Protein AF-A0A970UX79-F1 (afdb_monomer_lite)

Sequence (248 aa):
MTKQVLRETLSQLHEVLGESIKNYGKDLDMLIPMYSVIKVQGKLSEETERILPVLEIVAVIELSMIELNAYMRALILLDDDLLKQTYLVNINRVVAEAVKALFGYKKDENLSLWKSFYTFYILPDPSKHNLASQIEHDVKRMWGQHISWSDRNITTHFDRDVRKVADKYLKITDEYKEVKKVNAYLKIIGQLKQFVFPEYTLIKNFWYANPVDVIDIIKILDSYLGKDEKIRSCVNEIYFYNTKQLKQ

Structure (mmCIF, N/CA/C/O backbone):
data_AF-A0A970UX79-F1
#
_entry.id   AF-A0A970UX79-F1
#
loop_
_atom_site.group_PDB
_atom_site.id
_atom_site.type_symbol
_atom_site.label_atom_id
_atom_site.label_alt_id
_atom_site.label_comp_id
_atom_site.label_asym_id
_atom_site.label_entity_id
_atom_site.label_seq_id
_atom_site.pdbx_PDB_ins_code
_atom_site.Cartn_x
_atom_site.Cartn_y
_atom_site.Cartn_z
_atom_site.occupancy
_atom_site.B_iso_or_equiv
_atom_site.auth_seq_id
_atom_site.auth_comp_id
_atom_site.auth_asym_id
_atom_site.auth_atom_id
_atom_site.pdbx_PDB_model_num
ATOM 1 N N . MET A 1 1 ? 26.071 0.703 -9.831 1.00 54.00 1 MET A N 1
ATOM 2 C CA . MET A 1 1 ? 25.278 1.660 -9.028 1.00 54.00 1 MET A CA 1
ATOM 3 C C . MET A 1 1 ? 23.845 1.163 -8.790 1.00 54.00 1 MET A C 1
ATOM 5 O O . MET A 1 1 ? 23.432 1.110 -7.643 1.00 54.00 1 MET A O 1
ATOM 9 N N . THR A 1 2 ? 23.119 0.684 -9.809 1.00 67.19 2 THR A N 1
ATOM 10 C CA . THR A 1 2 ? 21.705 0.247 -9.697 1.00 67.19 2 THR A CA 1
ATOM 11 C C . THR A 1 2 ? 21.457 -0.923 -8.733 1.00 67.19 2 THR A C 1
ATOM 13 O O . THR A 1 2 ? 20.549 -0.853 -7.910 1.00 67.19 2 THR A O 1
ATOM 16 N N . LYS A 1 3 ? 22.315 -1.959 -8.735 1.00 72.56 3 LYS A N 1
ATOM 17 C CA . LYS A 1 3 ? 22.175 -3.117 -7.822 1.00 72.56 3 LYS A CA 1
ATOM 18 C C . LYS A 1 3 ? 22.292 -2.754 -6.333 1.00 72.56 3 LYS A C 1
ATOM 20 O O . LYS A 1 3 ? 21.688 -3.430 -5.508 1.00 72.56 3 LYS A O 1
ATOM 25 N N . GLN A 1 4 ? 23.043 -1.708 -5.979 1.00 80.00 4 GLN A N 1
ATOM 26 C CA . GLN A 1 4 ? 23.156 -1.256 -4.588 1.00 80.00 4 GLN A CA 1
ATOM 27 C C . GLN A 1 4 ? 21.863 -0.578 -4.124 1.00 80.00 4 GLN A C 1
ATOM 29 O O . GLN A 1 4 ? 21.312 -0.973 -3.104 1.00 80.00 4 GLN A O 1
ATOM 34 N N . VAL A 1 5 ? 21.329 0.349 -4.923 1.00 78.38 5 VAL A N 1
ATOM 35 C CA . VAL A 1 5 ? 20.060 1.033 -4.625 1.00 78.38 5 VAL A CA 1
ATOM 36 C C . VAL A 1 5 ? 18.908 0.028 -4.521 1.00 78.38 5 VAL A C 1
ATOM 38 O O . VAL A 1 5 ? 18.105 0.111 -3.602 1.00 78.38 5 VAL A O 1
ATOM 41 N N . LEU A 1 6 ? 18.862 -0.982 -5.399 1.00 78.44 6 LEU A N 1
ATOM 42 C CA . LEU A 1 6 ? 17.877 -2.068 -5.315 1.00 78.44 6 LEU A CA 1
ATOM 43 C C . LEU A 1 6 ? 17.961 -2.838 -3.987 1.00 78.44 6 LEU A C 1
ATOM 45 O O . LEU A 1 6 ? 16.932 -3.160 -3.396 1.00 78.44 6 LEU A O 1
ATOM 49 N N . ARG A 1 7 ? 19.177 -3.128 -3.506 1.00 81.25 7 ARG A N 1
ATOM 50 C CA . ARG A 1 7 ? 19.395 -3.806 -2.217 1.00 81.25 7 ARG A CA 1
ATOM 51 C C . ARG A 1 7 ? 19.002 -2.923 -1.036 1.00 81.25 7 ARG A C 1
ATOM 53 O O . ARG A 1 7 ? 18.389 -3.427 -0.102 1.00 81.25 7 ARG A O 1
ATOM 60 N N . GLU A 1 8 ? 19.315 -1.632 -1.089 1.00 84.00 8 GLU A N 1
ATOM 61 C CA . GLU A 1 8 ? 18.908 -0.655 -0.074 1.00 84.00 8 GLU A CA 1
ATOM 62 C C . GLU A 1 8 ? 17.380 -0.538 -0.011 1.00 84.00 8 GLU A C 1
ATOM 64 O O . GLU A 1 8 ? 16.806 -0.647 1.068 1.00 84.00 8 GLU A O 1
ATOM 69 N N . THR A 1 9 ? 16.700 -0.442 -1.157 1.00 80.94 9 THR A N 1
ATOM 70 C CA . THR A 1 9 ? 15.231 -0.451 -1.224 1.00 80.94 9 THR A CA 1
ATOM 71 C C . THR A 1 9 ? 14.641 -1.766 -0.717 1.00 80.94 9 THR A C 1
ATOM 73 O O . THR A 1 9 ? 13.643 -1.748 -0.003 1.00 80.94 9 THR A O 1
ATOM 76 N N . LEU A 1 10 ? 15.252 -2.916 -1.028 1.00 79.44 10 LEU A N 1
ATOM 77 C CA . LEU A 1 10 ? 14.824 -4.206 -0.476 1.00 79.44 10 LEU A CA 1
ATOM 78 C C . LEU A 1 10 ? 15.003 -4.265 1.050 1.00 79.44 10 LEU A C 1
ATOM 80 O O . LEU A 1 10 ? 14.176 -4.852 1.743 1.00 79.44 10 LEU A O 1
ATOM 84 N N . SER A 1 11 ? 16.060 -3.648 1.579 1.00 81.00 11 SER A N 1
ATOM 85 C CA . SER A 1 11 ? 16.262 -3.514 3.023 1.00 81.00 11 SER A CA 1
ATOM 86 C C . SER A 1 11 ? 15.187 -2.625 3.647 1.00 81.00 11 SER A C 1
ATOM 88 O O . SER A 1 11 ? 14.568 -3.033 4.623 1.00 81.00 11 SER A O 1
ATOM 90 N N . GLN A 1 12 ? 14.901 -1.467 3.044 1.00 80.94 12 GLN A N 1
ATOM 91 C CA . GLN A 1 12 ? 13.837 -0.563 3.490 1.00 80.94 12 GLN A CA 1
ATOM 92 C C . GLN A 1 12 ? 12.455 -1.225 3.430 1.00 80.94 12 GLN A C 1
ATOM 94 O O . GLN A 1 12 ? 11.654 -1.029 4.334 1.00 80.94 12 GLN A O 1
ATOM 99 N N . LEU A 1 13 ? 12.181 -2.054 2.415 1.00 78.19 13 LEU A N 1
ATOM 100 C CA . LEU A 1 13 ? 10.962 -2.871 2.326 1.00 78.19 13 LEU A CA 1
ATOM 101 C C . LEU A 1 13 ? 10.779 -3.766 3.559 1.00 78.19 13 LEU A C 1
ATOM 103 O O . LEU A 1 13 ? 9.664 -3.894 4.055 1.00 78.19 13 LEU A O 1
ATOM 107 N N . HIS A 1 14 ? 11.855 -4.387 4.052 1.00 74.25 14 HIS A N 1
ATOM 108 C CA . HIS A 1 14 ? 11.800 -5.192 5.275 1.00 74.25 14 HIS A CA 1
ATOM 109 C C . HIS A 1 14 ? 11.720 -4.316 6.536 1.00 74.25 14 HIS A C 1
ATOM 111 O O . HIS A 1 14 ? 10.931 -4.601 7.431 1.00 74.25 14 HIS A O 1
ATOM 117 N N . GLU A 1 15 ? 12.504 -3.237 6.608 1.00 76.00 15 GLU A N 1
ATOM 118 C CA . GLU A 1 15 ? 12.575 -2.345 7.774 1.00 76.00 15 GLU A CA 1
ATOM 119 C C . GLU A 1 15 ? 11.260 -1.609 8.029 1.00 76.00 15 GLU A C 1
ATOM 121 O O . GLU A 1 15 ? 10.788 -1.566 9.161 1.00 76.00 15 GLU A O 1
ATOM 126 N N . VAL A 1 16 ? 10.623 -1.087 6.978 1.00 69.81 16 VAL A N 1
ATOM 127 C CA . VAL A 1 16 ? 9.358 -0.347 7.074 1.00 69.81 16 VAL A CA 1
ATOM 128 C C . VAL A 1 16 ? 8.256 -1.206 7.697 1.00 69.81 16 VAL A C 1
ATOM 130 O O . VAL A 1 16 ? 7.307 -0.658 8.250 1.00 69.81 16 VAL A O 1
ATOM 133 N N . LEU A 1 17 ? 8.348 -2.535 7.629 1.00 59.53 17 LEU A N 1
ATOM 134 C CA . LEU A 1 17 ? 7.443 -3.475 8.299 1.00 59.53 17 LEU A CA 1
ATOM 135 C C . LEU A 1 17 ? 8.036 -4.122 9.558 1.00 59.53 17 LEU A C 1
ATOM 137 O O . LEU A 1 17 ? 7.302 -4.776 10.285 1.00 59.53 17 LEU A O 1
ATOM 141 N N . GLY A 1 18 ? 9.332 -3.959 9.825 1.00 55.97 18 GLY A N 1
ATOM 142 C CA . GLY A 1 18 ? 10.037 -4.640 10.913 1.00 55.97 18 GLY A CA 1
ATOM 143 C C . GLY A 1 18 ? 10.120 -6.166 10.761 1.00 55.97 18 GLY A C 1
ATOM 144 O O . GLY A 1 18 ? 10.400 -6.858 11.739 1.00 55.97 18 GLY A O 1
ATOM 145 N N . GLU A 1 19 ? 9.862 -6.719 9.572 1.00 56.22 19 GLU A N 1
ATOM 146 C CA . GLU A 1 19 ? 9.450 -8.119 9.435 1.00 56.22 19 GLU A CA 1
ATOM 147 C C . GLU A 1 19 ? 10.039 -8.868 8.226 1.00 56.22 19 GLU A C 1
ATOM 149 O O . GLU A 1 19 ? 10.537 -8.301 7.251 1.00 56.22 19 GLU A O 1
ATOM 154 N N . SER A 1 20 ? 9.989 -10.205 8.305 1.00 58.34 20 SER A N 1
ATOM 155 C CA . SER A 1 20 ? 10.290 -11.100 7.182 1.00 58.34 20 SER A CA 1
ATOM 156 C C . SER A 1 20 ? 9.011 -11.427 6.409 1.00 58.34 20 SER A C 1
ATOM 158 O O . SER A 1 20 ? 7.950 -11.485 7.015 1.00 58.34 20 SER A O 1
ATOM 160 N N . ILE A 1 21 ? 9.103 -11.768 5.115 1.00 59.78 21 ILE A N 1
ATOM 161 C CA . ILE A 1 21 ? 7.948 -12.179 4.276 1.00 59.78 21 ILE A CA 1
ATOM 162 C C . ILE A 1 21 ? 7.051 -13.232 4.955 1.00 59.78 21 ILE A C 1
ATOM 164 O O . ILE A 1 21 ? 5.840 -13.254 4.752 1.00 59.78 21 ILE A O 1
ATOM 168 N N . LYS A 1 22 ? 7.637 -14.107 5.785 1.00 61.12 22 LYS A N 1
ATOM 169 C CA . LYS A 1 22 ? 6.892 -15.129 6.533 1.00 61.12 22 LYS A CA 1
ATOM 170 C C . LYS A 1 22 ? 5.903 -14.541 7.542 1.00 61.12 22 LYS A C 1
ATOM 172 O O . LYS A 1 22 ? 4.945 -15.221 7.886 1.00 61.12 22 LYS A O 1
ATOM 177 N N . ASN A 1 23 ? 6.146 -13.335 8.039 1.00 67.75 23 ASN A N 1
ATOM 178 C CA . ASN A 1 23 ? 5.259 -12.664 8.978 1.00 67.75 23 ASN A CA 1
ATOM 179 C C . ASN A 1 23 ? 4.097 -11.976 8.238 1.00 67.75 23 ASN A C 1
ATOM 181 O O . ASN A 1 23 ? 2.964 -12.154 8.670 1.00 67.75 23 ASN A O 1
ATOM 185 N N . TYR A 1 24 ? 4.330 -11.402 7.046 1.00 68.12 24 TYR A N 1
ATOM 186 C CA . TYR A 1 24 ? 3.258 -10.879 6.173 1.00 68.12 24 TYR A CA 1
ATOM 187 C C . TYR A 1 24 ? 2.218 -11.949 5.837 1.00 68.12 24 TYR A C 1
ATOM 189 O O . TYR A 1 24 ? 1.014 -11.714 5.901 1.00 68.12 24 TYR A O 1
ATOM 197 N N . GLY A 1 25 ? 2.685 -13.164 5.523 1.00 67.12 25 GLY A N 1
ATOM 198 C CA . GLY A 1 25 ? 1.800 -14.305 5.276 1.00 67.12 25 GLY A CA 1
ATOM 199 C C . GLY A 1 25 ? 0.926 -14.646 6.486 1.00 67.12 25 GLY A C 1
ATOM 200 O O . GLY A 1 25 ? -0.275 -14.822 6.336 1.00 67.12 25 GLY A O 1
ATOM 201 N N . LYS A 1 26 ? 1.504 -14.656 7.695 1.00 71.62 26 LYS A N 1
ATOM 202 C CA . LYS A 1 26 ? 0.759 -14.938 8.935 1.00 71.62 26 LYS A CA 1
ATOM 203 C C . LYS A 1 26 ? -0.284 -13.876 9.252 1.00 71.62 26 LYS A C 1
ATOM 205 O O . LYS A 1 26 ? -1.351 -14.212 9.760 1.00 71.62 26 LYS A O 1
ATOM 210 N N . ASP A 1 27 ? 0.036 -12.611 9.002 1.00 70.50 27 ASP A N 1
ATOM 211 C CA . ASP A 1 27 ? -0.918 -11.533 9.220 1.00 70.50 27 ASP A CA 1
ATOM 212 C C . ASP A 1 27 ? -2.073 -11.632 8.226 1.00 70.50 27 ASP A C 1
ATOM 214 O O . ASP A 1 27 ? -3.221 -11.581 8.656 1.00 70.50 27 ASP A O 1
ATOM 218 N N . LEU A 1 28 ? -1.815 -11.903 6.944 1.00 73.38 28 LEU A N 1
ATOM 219 C CA . LEU A 1 28 ? -2.875 -12.122 5.951 1.00 73.38 28 LEU A CA 1
ATOM 220 C C . LEU A 1 28 ? -3.739 -13.358 6.233 1.00 73.38 28 LEU A C 1
ATOM 222 O O . LEU A 1 28 ? -4.961 -13.277 6.085 1.00 73.38 28 LEU A O 1
ATOM 226 N N . ASP A 1 29 ? -3.137 -14.462 6.685 1.00 73.25 29 ASP A N 1
ATOM 227 C CA . ASP A 1 29 ? -3.852 -15.687 7.080 1.00 73.25 29 ASP A CA 1
ATOM 228 C C . ASP A 1 29 ? -4.891 -15.424 8.182 1.00 73.25 29 ASP A C 1
ATOM 230 O O . ASP A 1 29 ? -5.860 -16.167 8.320 1.00 73.25 29 ASP A O 1
ATOM 234 N N . MET A 1 30 ? -4.710 -14.353 8.953 1.00 73.31 30 MET A N 1
ATOM 235 C CA . MET A 1 30 ? -5.624 -13.919 10.004 1.00 73.31 30 MET A CA 1
ATOM 236 C C . MET A 1 30 ? -6.578 -12.821 9.541 1.00 73.31 30 MET A C 1
ATOM 238 O O . MET A 1 30 ? -7.776 -12.872 9.824 1.00 73.31 30 MET A O 1
ATOM 242 N N . LEU A 1 31 ? -6.056 -11.852 8.795 1.00 76.31 31 LEU A N 1
ATOM 243 C CA . LEU A 1 31 ? -6.796 -10.695 8.314 1.00 76.31 31 LEU A CA 1
ATOM 244 C C . LEU A 1 31 ? -7.945 -11.103 7.388 1.00 76.31 31 LEU A C 1
ATOM 246 O O . LEU A 1 31 ? -9.048 -10.573 7.502 1.00 76.31 31 LEU A O 1
ATOM 250 N N . ILE A 1 32 ? -7.712 -12.077 6.501 1.00 72.75 32 ILE A N 1
ATOM 251 C CA . ILE A 1 32 ? -8.711 -12.542 5.531 1.00 72.75 32 ILE A CA 1
ATOM 252 C C . ILE A 1 32 ? -9.926 -13.177 6.238 1.00 72.75 32 ILE A C 1
ATOM 254 O O . ILE A 1 32 ? -11.051 -12.743 5.966 1.00 72.75 32 ILE A O 1
ATOM 258 N N . PRO A 1 33 ? -9.757 -14.140 7.171 1.00 69.00 33 PRO A N 1
ATOM 259 C CA . PRO A 1 33 ? -10.864 -14.637 7.983 1.00 69.00 33 PRO A CA 1
ATOM 260 C C . PRO A 1 33 ? -11.587 -13.537 8.761 1.00 69.00 33 PRO A C 1
ATOM 262 O O . PRO A 1 33 ? -12.811 -13.454 8.665 1.00 69.00 33 PRO A O 1
ATOM 265 N N . MET A 1 34 ? -10.860 -12.658 9.462 1.00 71.19 34 MET A N 1
ATOM 266 C CA . MET A 1 34 ? -11.455 -11.553 10.230 1.00 71.19 34 MET A CA 1
ATOM 267 C C . MET A 1 34 ? -12.336 -10.663 9.352 1.00 71.19 34 MET A C 1
ATOM 269 O O . MET A 1 34 ? -13.500 -10.419 9.670 1.00 71.19 34 MET A O 1
ATOM 273 N N . TYR A 1 35 ? -11.804 -10.244 8.203 1.00 71.31 35 TYR A N 1
ATOM 274 C CA . TYR A 1 35 ? -12.526 -9.443 7.224 1.00 71.31 35 TYR A CA 1
ATOM 275 C C . TYR A 1 35 ? -13.783 -10.160 6.719 1.00 71.31 35 TYR A C 1
ATOM 277 O O . TYR A 1 35 ? -14.853 -9.557 6.636 1.00 71.31 35 TYR A O 1
ATOM 285 N N . SER A 1 36 ? -13.678 -11.458 6.413 1.00 68.00 36 SER A N 1
ATOM 286 C CA . SER A 1 36 ? -14.810 -12.249 5.923 1.00 68.00 36 SER A CA 1
ATOM 287 C C . SER A 1 36 ? -15.947 -12.331 6.945 1.00 68.00 36 SER A C 1
ATOM 289 O O . SER A 1 36 ? -17.103 -12.130 6.580 1.00 68.00 36 SER A O 1
ATOM 291 N N . VAL A 1 37 ? -15.630 -12.540 8.226 1.00 66.69 37 VAL A N 1
ATOM 292 C CA . VAL A 1 37 ? -16.632 -12.634 9.294 1.00 66.69 37 VAL A CA 1
ATOM 293 C C . VAL A 1 37 ? -17.302 -11.281 9.514 1.00 66.69 37 VAL A C 1
ATOM 295 O O . VAL A 1 37 ? -18.529 -11.211 9.506 1.00 66.69 37 VAL A O 1
ATOM 298 N N . ILE A 1 38 ? -16.520 -10.203 9.628 1.00 66.94 38 ILE A N 1
ATOM 299 C CA . ILE A 1 38 ? -17.033 -8.841 9.844 1.00 66.94 38 ILE A CA 1
ATOM 300 C C . ILE A 1 38 ? -17.945 -8.407 8.687 1.00 66.94 38 ILE A C 1
ATOM 302 O O . ILE A 1 38 ? -19.000 -7.816 8.908 1.00 66.94 38 ILE A O 1
ATOM 306 N N . LYS A 1 39 ? -17.588 -8.754 7.446 1.00 65.12 39 LYS A N 1
ATOM 307 C CA . LYS A 1 39 ? -18.384 -8.423 6.258 1.00 65.12 39 LYS A CA 1
ATOM 308 C C . LYS A 1 39 ? -19.668 -9.251 6.138 1.00 65.12 39 LYS A C 1
ATOM 310 O O . LYS A 1 39 ? -20.675 -8.732 5.663 1.00 65.12 39 LYS A O 1
ATOM 315 N N . VAL A 1 40 ? -19.643 -10.525 6.540 1.00 59.84 40 VAL A N 1
ATOM 316 C CA . VAL A 1 40 ? -20.790 -11.451 6.439 1.00 59.84 40 VAL A CA 1
ATOM 317 C C . VAL A 1 40 ? -21.780 -11.280 7.595 1.00 59.84 40 VAL A C 1
ATOM 319 O O . VAL A 1 40 ? -22.984 -11.384 7.376 1.00 59.84 40 VAL A O 1
ATOM 322 N N . GLN A 1 41 ? -21.312 -10.976 8.808 1.00 55.59 41 GLN A N 1
ATOM 323 C CA . GLN A 1 41 ? -22.164 -10.776 9.992 1.00 55.59 41 GLN A CA 1
ATOM 324 C C . GLN A 1 41 ? -22.852 -9.399 10.037 1.00 55.59 41 GLN A C 1
ATOM 326 O O . GLN A 1 41 ? -23.509 -9.073 11.024 1.00 55.59 41 GLN A O 1
ATOM 331 N N . GLY A 1 42 ? -22.729 -8.604 8.967 1.00 50.38 42 GLY A N 1
ATOM 332 C CA . GLY A 1 42 ? -23.200 -7.228 8.856 1.00 50.38 42 GLY A CA 1
ATOM 333 C C . GLY A 1 42 ? -24.651 -6.999 9.288 1.00 50.38 42 GLY A C 1
ATOM 334 O O . GLY A 1 42 ? -25.576 -6.999 8.479 1.00 50.38 42 GLY A O 1
ATOM 335 N N . LYS A 1 43 ? -24.832 -6.637 10.557 1.00 45.97 43 LYS A N 1
ATOM 336 C CA . LYS A 1 43 ? -25.595 -5.433 10.870 1.00 45.97 43 LYS A CA 1
ATOM 337 C C . LYS A 1 43 ? -24.585 -4.295 10.822 1.00 45.97 43 LYS A C 1
ATOM 339 O O . LYS A 1 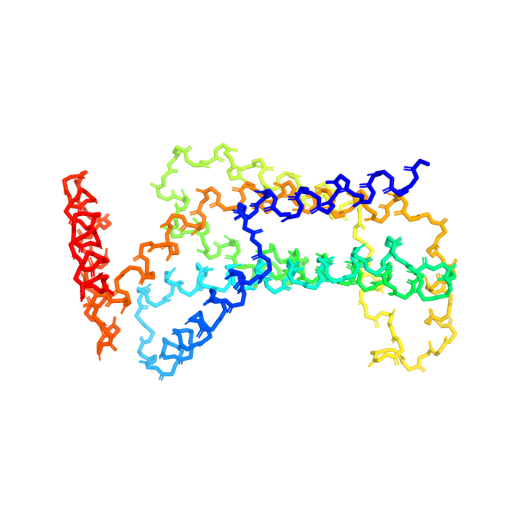43 ? -23.658 -4.296 11.619 1.00 45.97 43 LYS A O 1
ATOM 344 N N . LEU A 1 44 ? -24.741 -3.399 9.845 1.00 53.41 44 LEU A N 1
ATOM 345 C CA . LEU A 1 44 ? -23.991 -2.146 9.704 1.00 53.41 44 LEU A CA 1
ATOM 346 C C . LEU A 1 44 ? -24.168 -1.316 10.978 1.00 53.41 44 LEU A C 1
ATOM 348 O O . LEU A 1 44 ? -25.088 -0.510 11.096 1.00 53.41 44 LEU A O 1
ATOM 352 N N . SER A 1 45 ? -23.341 -1.613 11.965 1.00 63.16 45 SER A N 1
ATOM 353 C CA . SER A 1 45 ? -23.190 -0.845 13.177 1.00 63.16 45 SER A CA 1
ATOM 354 C C . SER A 1 45 ? -22.016 0.112 12.966 1.00 63.16 45 SER A C 1
ATOM 356 O O . SER A 1 45 ? -21.099 -0.186 12.191 1.00 63.16 45 SER A O 1
ATOM 358 N N . GLU A 1 46 ? -22.049 1.276 13.612 1.00 64.00 46 GLU A N 1
ATOM 359 C CA . GLU A 1 46 ? -21.013 2.311 13.475 1.00 64.00 46 GLU A CA 1
ATOM 360 C C . GLU A 1 46 ? -19.608 1.754 13.782 1.00 64.00 46 GLU A C 1
ATOM 362 O O . GLU A 1 46 ? -18.599 2.185 13.229 1.00 64.00 46 GLU A O 1
ATOM 367 N N . GLU A 1 47 ? -19.535 0.720 14.616 1.00 62.44 47 GLU A N 1
ATOM 368 C CA . GLU A 1 47 ? -18.299 0.061 15.022 1.00 62.44 47 GLU A CA 1
ATOM 369 C C . GLU A 1 47 ? -17.705 -0.822 13.916 1.00 62.44 47 GLU A C 1
ATOM 371 O O . GLU A 1 47 ? -16.483 -0.894 13.758 1.00 62.44 47 GLU A O 1
ATOM 376 N N . THR A 1 48 ? -18.551 -1.438 13.086 1.00 66.12 48 THR A N 1
ATOM 377 C CA . THR A 1 48 ? -18.091 -2.170 11.897 1.00 66.12 48 THR A CA 1
ATOM 378 C C . THR A 1 48 ? -17.476 -1.206 10.879 1.00 66.12 48 THR A C 1
ATOM 380 O O . THR A 1 48 ? -16.427 -1.497 10.302 1.00 66.12 48 THR A O 1
ATOM 383 N N . GLU A 1 49 ? -18.071 -0.021 10.710 1.00 73.31 49 GLU A N 1
ATOM 384 C CA . GLU A 1 49 ? -17.547 1.031 9.827 1.00 73.31 49 GLU A CA 1
ATOM 385 C C . GLU A 1 49 ? -16.215 1.619 10.320 1.00 73.31 49 GLU A C 1
ATOM 387 O O . GLU A 1 49 ? -15.411 2.076 9.506 1.00 73.31 49 GLU A O 1
ATOM 392 N N . ARG A 1 50 ? -15.939 1.547 11.629 1.00 76.56 50 ARG A N 1
ATOM 393 C CA . ARG A 1 50 ? -14.659 1.955 12.232 1.00 76.56 50 ARG A CA 1
ATOM 394 C C . ARG A 1 50 ? -13.546 0.930 12.015 1.00 76.56 50 ARG A C 1
ATOM 396 O O . ARG A 1 50 ? -12.433 1.305 11.661 1.00 76.56 50 ARG A O 1
ATOM 403 N N . ILE A 1 51 ? -13.829 -0.361 12.194 1.00 81.12 51 ILE A N 1
ATOM 404 C CA . ILE A 1 51 ? -12.809 -1.425 12.126 1.00 81.12 51 ILE A CA 1
ATOM 405 C C . ILE A 1 51 ? -12.381 -1.722 10.683 1.00 81.12 51 ILE A C 1
ATOM 407 O O . ILE A 1 51 ? -11.198 -1.964 10.424 1.00 81.12 51 ILE A O 1
ATOM 411 N N . LEU A 1 52 ? -13.325 -1.704 9.738 1.00 81.88 52 LEU A N 1
ATOM 412 C CA . LEU A 1 52 ? -13.072 -2.098 8.348 1.00 81.88 52 LEU A CA 1
ATOM 413 C C . LEU A 1 52 ? -11.922 -1.318 7.683 1.00 81.88 52 LEU A C 1
ATOM 415 O O . LEU A 1 52 ? -11.028 -1.977 7.152 1.00 81.88 52 LEU A O 1
ATOM 419 N N . PRO A 1 53 ? -11.845 0.027 7.769 1.00 87.25 53 PRO A N 1
ATOM 420 C CA . PRO A 1 53 ? -10.728 0.781 7.206 1.00 87.25 53 PRO A CA 1
ATOM 421 C C . PRO A 1 53 ? -9.363 0.350 7.749 1.00 87.25 53 PRO A C 1
ATOM 423 O O . PRO A 1 53 ? -8.396 0.318 6.993 1.00 87.25 53 PRO A O 1
ATOM 426 N N . VAL A 1 54 ? -9.263 -0.014 9.033 1.00 88.88 54 VAL A N 1
ATOM 427 C CA . VAL A 1 54 ? -8.001 -0.492 9.626 1.00 88.88 54 VAL A CA 1
ATOM 428 C C . VAL A 1 54 ? -7.571 -1.795 8.958 1.00 88.88 54 VAL A C 1
ATOM 430 O O . VAL A 1 54 ? -6.442 -1.905 8.481 1.00 88.88 54 VAL A O 1
ATOM 433 N N . LEU A 1 55 ? -8.487 -2.761 8.877 1.00 86.25 55 LEU A N 1
ATOM 434 C CA . LEU A 1 55 ? -8.229 -4.066 8.272 1.00 86.25 55 LEU A CA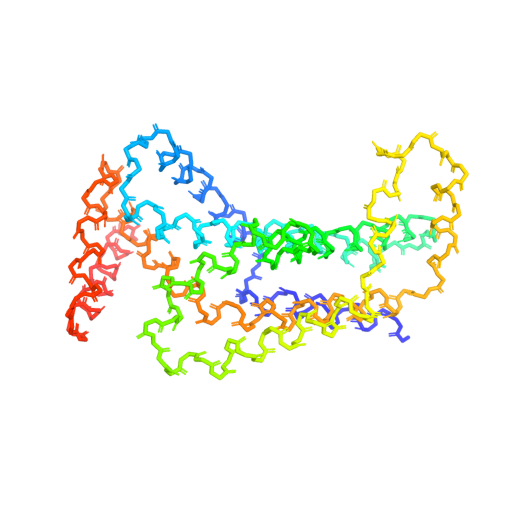 1
ATOM 435 C C . LEU A 1 55 ? -7.893 -3.940 6.781 1.00 86.25 55 LEU A C 1
ATOM 437 O O . LEU A 1 55 ? -6.909 -4.510 6.312 1.00 86.25 55 LEU A O 1
ATOM 441 N N . GLU A 1 56 ? -8.670 -3.158 6.037 1.00 88.00 56 GLU A N 1
ATOM 442 C CA . GLU A 1 56 ? -8.474 -2.968 4.600 1.00 88.00 56 GLU A CA 1
ATOM 443 C C . GLU A 1 56 ? -7.157 -2.246 4.293 1.00 88.00 56 GLU A C 1
ATOM 445 O O . GLU A 1 56 ? -6.442 -2.652 3.375 1.00 88.00 56 GLU A O 1
ATOM 450 N N . ILE A 1 57 ? -6.775 -1.234 5.084 1.00 91.44 57 ILE A N 1
ATOM 451 C CA . ILE A 1 57 ? -5.479 -0.560 4.919 1.00 91.44 57 ILE A CA 1
ATOM 452 C C . ILE A 1 57 ? -4.325 -1.529 5.181 1.00 91.44 57 ILE A C 1
ATOM 454 O O . ILE A 1 57 ? -3.393 -1.577 4.375 1.00 91.44 57 ILE A O 1
ATOM 458 N N . VAL A 1 58 ? -4.372 -2.310 6.266 1.00 89.12 58 VAL A N 1
ATOM 459 C CA . VAL A 1 58 ? -3.316 -3.296 6.552 1.00 89.12 58 VAL A CA 1
ATOM 460 C C . VAL A 1 58 ? -3.241 -4.332 5.434 1.00 89.12 58 VAL A C 1
ATOM 462 O O . VAL A 1 58 ? -2.151 -4.587 4.935 1.00 89.12 58 VAL A O 1
ATOM 465 N N . ALA A 1 59 ? -4.373 -4.848 4.947 1.00 86.81 59 ALA A N 1
ATOM 466 C CA . ALA A 1 59 ? -4.386 -5.792 3.832 1.00 86.81 59 ALA A CA 1
ATOM 467 C C . ALA A 1 59 ? -3.735 -5.215 2.562 1.00 86.81 59 ALA A C 1
ATOM 469 O O . ALA A 1 59 ? -2.923 -5.891 1.927 1.00 86.81 59 ALA A O 1
ATOM 470 N N . VAL A 1 60 ? -4.040 -3.961 2.203 1.00 89.88 60 VAL A N 1
ATOM 471 C CA . VAL A 1 60 ? -3.407 -3.281 1.058 1.00 89.88 60 VAL A CA 1
ATOM 472 C C . VAL A 1 60 ? -1.899 -3.134 1.268 1.00 89.88 60 VAL A C 1
ATOM 474 O O . VAL A 1 60 ? -1.125 -3.402 0.344 1.00 89.88 60 VAL A O 1
ATOM 477 N N . ILE A 1 61 ? -1.469 -2.740 2.472 1.00 89.94 61 ILE A N 1
ATOM 478 C CA . ILE A 1 61 ? -0.049 -2.637 2.823 1.00 89.94 61 ILE A CA 1
ATOM 479 C C . ILE A 1 61 ? 0.622 -4.000 2.645 1.00 89.94 61 ILE A C 1
ATOM 481 O O . ILE A 1 61 ? 1.526 -4.106 1.819 1.00 89.94 61 ILE A O 1
ATOM 485 N N . GLU A 1 62 ? 0.155 -5.039 3.333 1.00 86.38 62 GLU A N 1
ATOM 486 C CA . GLU A 1 62 ? 0.774 -6.369 3.330 1.00 86.38 62 GLU A CA 1
ATOM 487 C C . GLU A 1 62 ? 0.847 -6.982 1.925 1.00 86.38 62 GLU A C 1
ATOM 489 O O . GLU A 1 62 ? 1.920 -7.393 1.473 1.00 86.38 62 GLU A O 1
ATOM 494 N N . LEU A 1 63 ? -0.261 -6.968 1.173 1.00 87.75 63 LEU A N 1
ATOM 495 C CA . LEU A 1 63 ? -0.306 -7.516 -0.188 1.00 87.75 63 LEU A CA 1
ATOM 496 C C . LEU A 1 63 ? 0.658 -6.784 -1.126 1.00 87.75 63 LEU A C 1
ATOM 498 O O . LEU A 1 63 ? 1.440 -7.423 -1.837 1.00 87.75 63 LEU A O 1
ATOM 502 N N . SER A 1 64 ? 0.657 -5.446 -1.089 1.00 89.88 64 SER A N 1
ATOM 503 C CA . SER A 1 64 ? 1.563 -4.652 -1.924 1.00 89.88 64 SER A CA 1
ATOM 504 C C . SER A 1 64 ? 3.032 -4.920 -1.589 1.00 89.88 64 SER A C 1
ATOM 506 O O . SER A 1 64 ? 3.889 -4.917 -2.471 1.00 89.88 64 SER A O 1
ATOM 508 N N . MET A 1 65 ? 3.337 -5.189 -0.320 1.00 87.19 65 MET A N 1
ATOM 509 C CA . MET A 1 65 ? 4.696 -5.406 0.163 1.00 87.19 65 MET A CA 1
ATOM 510 C C . MET A 1 65 ? 5.208 -6.789 -0.225 1.00 87.19 65 MET A C 1
ATOM 512 O O . MET A 1 65 ? 6.358 -6.901 -0.650 1.00 87.19 65 MET A O 1
ATOM 516 N N . ILE A 1 66 ? 4.356 -7.818 -0.171 1.00 86.00 66 ILE A N 1
ATOM 517 C CA . ILE A 1 66 ? 4.673 -9.154 -0.692 1.00 86.00 66 ILE A CA 1
ATOM 518 C C . ILE A 1 66 ? 5.011 -9.072 -2.185 1.00 86.00 66 ILE A C 1
ATOM 520 O O . ILE A 1 66 ? 6.069 -9.556 -2.599 1.00 86.00 66 ILE A O 1
ATOM 524 N N . GLU A 1 67 ? 4.158 -8.421 -2.985 1.00 88.00 67 GLU A N 1
ATOM 525 C CA . GLU A 1 67 ? 4.390 -8.277 -4.426 1.00 88.00 67 GLU A CA 1
ATOM 526 C C . GLU A 1 67 ? 5.674 -7.483 -4.720 1.00 88.00 67 GLU A C 1
ATOM 528 O O . GLU A 1 67 ? 6.520 -7.935 -5.496 1.00 88.00 67 GLU A O 1
ATOM 533 N N . LEU A 1 68 ? 5.871 -6.329 -4.068 1.00 89.38 68 LEU A N 1
ATOM 534 C CA . LEU A 1 68 ? 7.072 -5.513 -4.261 1.00 89.38 68 LEU A CA 1
ATOM 535 C C . LEU A 1 68 ? 8.339 -6.255 -3.851 1.00 89.38 68 LEU A C 1
ATOM 537 O O . LEU A 1 68 ? 9.340 -6.177 -4.559 1.00 89.38 68 LEU A O 1
ATOM 541 N N . ASN A 1 69 ? 8.312 -7.008 -2.753 1.00 85.94 69 ASN A N 1
ATOM 542 C CA . ASN A 1 69 ? 9.463 -7.792 -2.326 1.00 85.94 69 ASN A CA 1
ATOM 543 C C . ASN A 1 69 ? 9.839 -8.853 -3.372 1.00 85.94 69 ASN A C 1
ATOM 545 O O . ASN A 1 69 ? 11.013 -8.975 -3.733 1.00 85.94 69 ASN A O 1
ATOM 549 N N . ALA A 1 70 ? 8.844 -9.568 -3.905 1.00 85.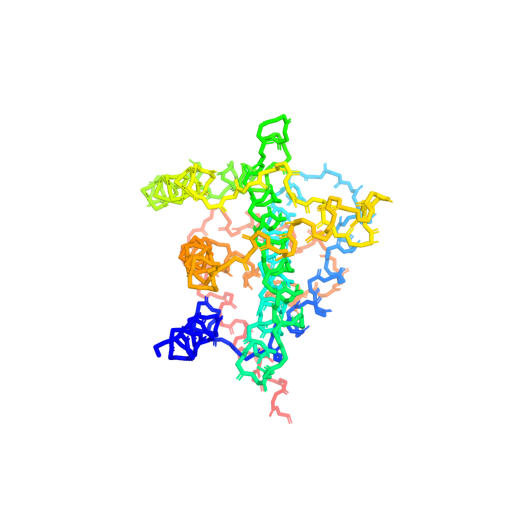44 70 ALA A N 1
ATOM 550 C CA . ALA A 1 70 ? 9.049 -10.572 -4.943 1.00 85.44 70 ALA A CA 1
ATOM 551 C C . ALA A 1 70 ? 9.653 -9.957 -6.217 1.00 85.44 70 ALA A C 1
ATOM 553 O O . ALA A 1 70 ? 10.678 -10.437 -6.710 1.00 85.44 70 ALA A O 1
ATOM 554 N N . TYR A 1 71 ? 9.077 -8.861 -6.716 1.00 88.00 71 TYR A N 1
ATOM 555 C CA . TYR A 1 71 ? 9.553 -8.210 -7.938 1.00 88.00 71 TYR A CA 1
ATOM 556 C C . TYR A 1 71 ? 10.931 -7.558 -7.759 1.00 88.00 71 TYR A C 1
ATOM 558 O O . TYR A 1 71 ? 11.790 -7.694 -8.628 1.00 88.00 71 TYR A O 1
ATOM 566 N N . MET A 1 72 ? 11.198 -6.922 -6.616 1.00 84.94 72 MET A N 1
ATOM 567 C CA . MET A 1 72 ? 12.503 -6.312 -6.330 1.00 84.94 72 MET A CA 1
ATOM 568 C C . MET A 1 72 ? 13.616 -7.358 -6.186 1.00 84.94 72 MET A C 1
ATOM 570 O O . MET A 1 72 ? 14.731 -7.134 -6.656 1.00 84.94 72 MET A O 1
ATOM 574 N N . ARG A 1 73 ? 13.330 -8.528 -5.592 1.00 82.81 73 ARG A N 1
ATOM 575 C CA . ARG A 1 73 ? 14.279 -9.656 -5.574 1.00 82.81 73 ARG A CA 1
ATOM 576 C C . ARG A 1 73 ? 14.562 -10.172 -6.981 1.00 82.81 73 ARG A C 1
ATOM 578 O O . ARG A 1 73 ? 15.725 -10.408 -7.303 1.00 82.81 73 ARG A O 1
ATOM 585 N N . ALA A 1 74 ? 13.530 -10.309 -7.814 1.00 84.25 74 ALA A N 1
ATOM 586 C CA . ALA A 1 74 ? 13.693 -10.735 -9.201 1.00 84.25 74 ALA A CA 1
ATOM 587 C C . ALA A 1 74 ? 14.600 -9.770 -9.985 1.00 84.25 74 ALA A C 1
ATOM 589 O O . ALA A 1 74 ? 15.529 -10.224 -10.648 1.00 84.25 74 ALA A O 1
ATOM 590 N N . LEU A 1 75 ? 14.432 -8.453 -9.819 1.00 83.81 75 LEU A N 1
ATOM 591 C CA . LEU A 1 75 ? 15.296 -7.445 -10.455 1.00 83.81 75 LEU A CA 1
ATOM 592 C C . LEU A 1 75 ? 16.776 -7.542 -10.060 1.00 83.81 75 LEU A C 1
ATOM 594 O O . LEU A 1 75 ? 17.649 -7.194 -10.850 1.00 83.81 75 LEU A O 1
ATOM 598 N N . ILE A 1 76 ? 17.081 -7.997 -8.844 1.00 80.81 76 ILE A N 1
ATOM 599 C CA . ILE A 1 76 ? 18.470 -8.164 -8.388 1.00 80.81 76 ILE A CA 1
ATOM 600 C C . ILE A 1 76 ? 19.114 -9.414 -9.003 1.00 80.81 76 ILE A C 1
ATOM 602 O O . ILE A 1 76 ? 20.323 -9.412 -9.261 1.00 80.81 76 ILE A O 1
ATOM 606 N N . LEU A 1 77 ? 18.323 -10.476 -9.170 1.00 80.94 77 LEU A N 1
ATOM 607 C CA . LEU A 1 77 ? 18.792 -11.814 -9.534 1.00 80.94 77 LEU A CA 1
ATOM 608 C C . LEU A 1 77 ? 18.815 -12.068 -11.041 1.00 80.94 77 LEU A C 1
ATOM 610 O O . LEU A 1 77 ? 19.599 -12.897 -11.491 1.00 80.94 77 LEU A O 1
ATOM 614 N N . LEU A 1 78 ? 17.953 -11.401 -11.805 1.00 81.31 78 LEU A N 1
ATOM 615 C CA . LEU A 1 78 ? 17.825 -11.633 -13.238 1.00 81.31 78 LEU A CA 1
ATOM 616 C C . LEU A 1 78 ? 18.824 -10.797 -14.028 1.00 81.31 78 LEU A C 1
ATOM 618 O O . LEU A 1 78 ? 19.012 -9.612 -13.756 1.00 81.31 78 LEU A O 1
ATOM 622 N N . ASP A 1 79 ? 19.393 -11.409 -15.063 1.00 77.88 79 ASP A N 1
ATOM 623 C CA . ASP A 1 79 ? 20.260 -10.726 -16.022 1.00 77.88 79 ASP A CA 1
ATOM 624 C C . ASP A 1 79 ? 19.553 -10.433 -17.361 1.00 77.88 79 ASP A C 1
ATOM 626 O O . ASP A 1 79 ? 20.056 -9.623 -18.131 1.00 77.88 79 ASP A O 1
ATOM 630 N N . ASP A 1 80 ? 18.357 -10.989 -17.599 1.00 84.94 80 ASP A N 1
ATOM 631 C CA . ASP A 1 80 ? 17.546 -10.752 -18.804 1.00 84.94 80 ASP A CA 1
ATOM 632 C C . ASP A 1 80 ? 16.797 -9.407 -18.753 1.00 84.94 80 ASP A C 1
ATOM 634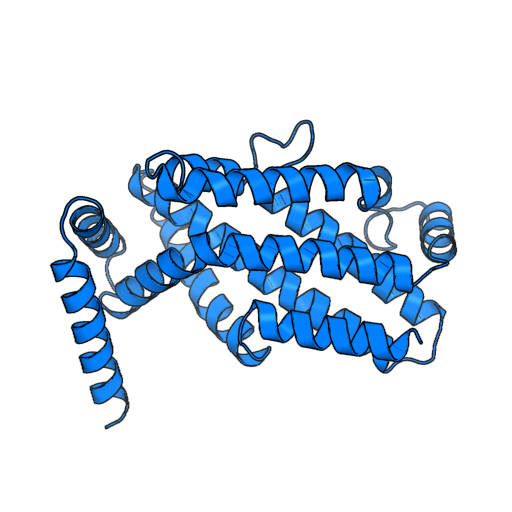 O O . ASP A 1 80 ? 16.019 -9.141 -17.832 1.00 84.94 80 ASP A O 1
ATOM 638 N N . ASP A 1 81 ? 17.014 -8.562 -19.760 1.00 80.44 81 ASP A N 1
ATOM 639 C CA . ASP A 1 81 ? 16.489 -7.193 -19.785 1.00 80.44 81 ASP A CA 1
ATOM 640 C C . ASP A 1 81 ? 14.979 -7.113 -20.055 1.00 80.44 81 ASP A C 1
ATOM 642 O O . ASP A 1 81 ? 14.301 -6.239 -19.508 1.00 80.44 81 ASP A O 1
ATOM 646 N N . LEU A 1 82 ? 14.413 -8.042 -20.831 1.00 78.81 82 LEU A N 1
ATOM 647 C CA . LEU A 1 82 ? 12.974 -8.073 -21.104 1.00 78.81 82 LEU A CA 1
ATOM 648 C C . LEU A 1 82 ? 12.191 -8.510 -19.857 1.00 78.81 82 LEU A C 1
ATOM 650 O O . LEU A 1 82 ? 11.142 -7.944 -19.519 1.00 78.81 82 LEU A O 1
ATOM 654 N N . LEU A 1 83 ? 12.720 -9.493 -19.127 1.00 80.06 83 LEU A N 1
ATOM 655 C CA . LEU A 1 83 ? 12.164 -9.904 -17.843 1.00 80.06 83 LEU A CA 1
ATOM 656 C C . LEU A 1 83 ? 12.267 -8.771 -16.820 1.00 80.06 83 LEU A C 1
ATOM 658 O O . LEU A 1 83 ? 11.270 -8.475 -16.159 1.00 80.06 83 LEU A O 1
ATOM 662 N N . LYS A 1 84 ? 13.401 -8.062 -16.732 1.00 82.19 84 LYS A N 1
ATOM 663 C CA . LYS A 1 84 ? 13.522 -6.877 -15.859 1.00 82.19 84 LYS A CA 1
ATOM 664 C C . LYS A 1 84 ? 12.475 -5.814 -16.181 1.00 82.19 84 LYS A C 1
ATOM 666 O O . LYS A 1 84 ? 11.796 -5.345 -15.268 1.00 82.19 84 LYS A O 1
ATOM 671 N N . GLN A 1 85 ? 12.273 -5.484 -17.458 1.00 80.81 85 GLN A N 1
ATOM 672 C CA . GLN A 1 85 ? 11.229 -4.539 -17.873 1.00 80.81 85 GLN A CA 1
ATOM 673 C C . GLN A 1 85 ? 9.839 -4.986 -17.405 1.00 80.81 85 GLN A C 1
ATOM 675 O O . GLN A 1 85 ? 9.078 -4.175 -16.876 1.00 80.81 85 GLN A O 1
ATOM 680 N N . THR A 1 86 ? 9.536 -6.282 -17.501 1.00 81.44 86 THR A N 1
ATOM 681 C CA . THR A 1 86 ? 8.276 -6.853 -16.999 1.00 81.44 86 THR A CA 1
ATOM 682 C C . THR A 1 86 ? 8.096 -6.618 -15.497 1.00 81.44 86 THR A C 1
ATOM 684 O O . THR A 1 86 ? 7.031 -6.180 -15.053 1.00 81.44 86 THR A O 1
ATOM 687 N N . TYR A 1 87 ? 9.138 -6.852 -14.698 1.00 85.25 87 TYR A N 1
ATOM 688 C CA . TYR A 1 87 ? 9.090 -6.610 -13.254 1.00 85.25 87 TYR A CA 1
ATOM 689 C C . TYR A 1 87 ? 8.956 -5.125 -12.909 1.00 85.25 87 TYR A C 1
ATOM 691 O O . TYR A 1 87 ? 8.207 -4.783 -11.996 1.00 85.25 87 TYR A O 1
ATOM 699 N N . LEU A 1 88 ? 9.594 -4.231 -13.666 1.00 84.00 88 LEU A N 1
ATOM 700 C CA . LEU A 1 88 ? 9.459 -2.782 -13.484 1.00 84.00 88 LEU A CA 1
ATOM 701 C C . LEU A 1 88 ? 8.045 -2.279 -13.824 1.00 84.00 88 LEU A C 1
ATOM 703 O O . LEU A 1 88 ? 7.506 -1.425 -13.113 1.00 84.00 88 LEU A O 1
ATOM 707 N N . VAL A 1 89 ? 7.402 -2.824 -14.865 1.00 81.75 89 VAL A N 1
ATOM 708 C CA . VAL A 1 89 ? 5.977 -2.560 -15.152 1.00 81.75 89 VAL A CA 1
ATOM 709 C C . VAL A 1 89 ? 5.110 -3.017 -13.976 1.00 81.75 89 VAL A C 1
ATOM 711 O O . VAL A 1 89 ? 4.238 -2.275 -13.522 1.00 81.75 89 VAL A O 1
ATOM 714 N N . ASN A 1 90 ? 5.368 -4.210 -13.438 1.00 83.06 90 ASN A N 1
ATOM 715 C CA . ASN A 1 90 ? 4.591 -4.741 -12.321 1.00 83.06 90 ASN A CA 1
ATOM 716 C C . ASN A 1 90 ? 4.790 -3.946 -11.026 1.00 83.06 90 ASN A C 1
ATOM 718 O O . ASN A 1 90 ? 3.809 -3.663 -10.348 1.00 83.06 90 ASN A O 1
ATOM 722 N N . ILE A 1 91 ? 6.007 -3.496 -10.718 1.00 86.31 91 ILE A N 1
ATOM 723 C CA . ILE A 1 91 ? 6.270 -2.596 -9.585 1.00 86.31 91 ILE A CA 1
ATOM 724 C C . ILE A 1 91 ? 5.439 -1.315 -9.701 1.00 86.31 91 ILE A C 1
ATOM 726 O O . ILE A 1 91 ? 4.785 -0.916 -8.738 1.00 86.31 91 ILE A O 1
ATOM 730 N N . ASN A 1 92 ? 5.403 -0.701 -10.888 1.00 82.38 92 ASN A N 1
ATOM 731 C CA . ASN A 1 92 ? 4.563 0.472 -11.130 1.00 82.38 92 ASN A CA 1
ATOM 732 C C . ASN A 1 92 ? 3.090 0.203 -10.863 1.00 82.38 92 ASN A C 1
ATOM 734 O O . ASN A 1 92 ? 2.426 1.019 -10.224 1.00 82.38 92 ASN A O 1
ATOM 738 N N . ARG A 1 93 ? 2.588 -0.928 -11.370 1.00 83.75 93 ARG A N 1
ATOM 739 C CA . ARG A 1 93 ? 1.203 -1.346 -11.167 1.00 83.75 93 ARG A CA 1
ATOM 740 C C . ARG A 1 93 ? 0.903 -1.454 -9.676 1.00 83.75 93 ARG A C 1
ATOM 742 O O . ARG A 1 93 ? -0.029 -0.806 -9.220 1.00 83.75 93 ARG A O 1
ATOM 749 N N . VAL A 1 94 ? 1.710 -2.201 -8.922 1.00 87.69 94 VAL A N 1
ATOM 750 C CA . VAL A 1 94 ? 1.500 -2.409 -7.479 1.00 87.69 94 VAL A CA 1
ATOM 751 C C . VAL A 1 94 ? 1.467 -1.085 -6.726 1.00 87.69 94 VAL A C 1
ATOM 753 O O . VAL A 1 94 ? 0.524 -0.822 -5.985 1.00 87.69 94 VAL A O 1
ATOM 756 N N . VAL A 1 95 ? 2.456 -0.219 -6.960 1.00 88.44 95 VAL A N 1
ATOM 757 C CA . VAL A 1 95 ? 2.532 1.090 -6.303 1.00 88.44 95 VAL A CA 1
ATOM 758 C C . VAL A 1 95 ? 1.313 1.956 -6.640 1.00 88.44 95 VAL A C 1
ATOM 760 O O . VAL A 1 95 ? 0.721 2.562 -5.749 1.00 88.44 95 VAL A O 1
ATOM 763 N N . ALA A 1 96 ? 0.913 2.014 -7.913 1.00 84.06 96 ALA A N 1
ATOM 764 C CA . ALA A 1 96 ? -0.227 2.820 -8.341 1.00 84.06 96 ALA A CA 1
ATOM 765 C C . ALA A 1 96 ? -1.561 2.297 -7.783 1.00 84.06 96 ALA A C 1
ATOM 767 O O . ALA A 1 96 ? -2.394 3.092 -7.350 1.00 84.06 96 ALA A O 1
ATOM 768 N N . GLU A 1 97 ? -1.761 0.977 -7.780 1.00 84.62 97 GLU A N 1
ATOM 769 C CA . GLU A 1 97 ? -2.950 0.331 -7.216 1.00 84.62 97 GLU A CA 1
ATOM 770 C C . GLU A 1 97 ? -3.059 0.559 -5.711 1.00 84.62 97 GLU A C 1
ATOM 772 O O . GLU A 1 97 ? -4.108 0.989 -5.232 1.00 84.62 97 GLU A O 1
ATOM 777 N N . ALA A 1 98 ? -1.967 0.343 -4.977 1.00 89.56 98 ALA A N 1
ATOM 778 C CA . ALA A 1 98 ? -1.963 0.505 -3.532 1.00 89.56 98 ALA A CA 1
ATOM 779 C C . ALA A 1 98 ? -2.222 1.962 -3.132 1.00 89.56 98 ALA A C 1
ATOM 781 O O . ALA A 1 98 ? -3.097 2.233 -2.316 1.00 89.56 98 ALA A O 1
ATOM 782 N N . VAL A 1 99 ? -1.542 2.925 -3.766 1.00 88.62 99 VAL A N 1
ATOM 783 C CA . VAL A 1 99 ? -1.776 4.354 -3.502 1.00 88.62 99 VAL A CA 1
ATOM 784 C C . VAL A 1 99 ? -3.212 4.757 -3.836 1.00 88.62 99 VAL A C 1
ATOM 786 O O . VAL A 1 99 ? -3.812 5.524 -3.085 1.00 88.62 99 VAL A O 1
ATOM 789 N N . LYS A 1 100 ? -3.782 4.237 -4.929 1.00 85.44 100 LYS A N 1
ATOM 790 C CA . LYS A 1 100 ? -5.181 4.497 -5.279 1.00 85.44 100 LYS A CA 1
ATOM 791 C C . LYS A 1 100 ? -6.139 3.936 -4.228 1.00 85.44 100 LYS A C 1
ATOM 793 O O . LYS A 1 100 ? -7.066 4.638 -3.846 1.00 85.44 100 LYS A O 1
ATOM 798 N N . ALA A 1 101 ? -5.951 2.692 -3.798 1.00 87.94 101 ALA A N 1
ATOM 799 C CA . ALA A 1 101 ? -6.815 2.079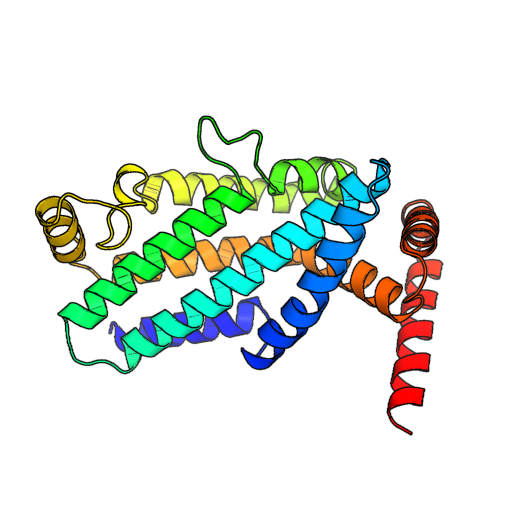 -2.792 1.00 87.94 101 ALA A CA 1
ATOM 800 C C . ALA A 1 101 ? -6.747 2.853 -1.467 1.00 87.94 101 ALA A C 1
ATOM 802 O O . ALA A 1 101 ? -7.773 3.172 -0.872 1.00 87.94 101 ALA A O 1
ATOM 803 N N . LEU A 1 102 ? -5.536 3.228 -1.048 1.00 91.25 102 LEU A N 1
ATOM 804 C CA . LEU A 1 102 ? -5.321 3.948 0.200 1.00 91.25 102 LEU A CA 1
ATOM 805 C C . LEU A 1 102 ? -5.880 5.371 0.161 1.00 91.25 102 LEU A C 1
ATOM 807 O O . LEU A 1 102 ? -6.561 5.761 1.096 1.00 91.25 102 LEU A O 1
ATOM 811 N N . PHE A 1 103 ? -5.619 6.147 -0.893 1.00 89.38 103 PHE A N 1
ATOM 812 C CA . PHE A 1 103 ? -5.870 7.596 -0.886 1.00 89.38 103 PHE A CA 1
ATOM 813 C C . PHE A 1 103 ? -6.916 8.070 -1.903 1.00 89.38 103 PHE A C 1
ATOM 815 O O . PHE A 1 103 ? -7.242 9.256 -1.943 1.00 89.38 103 PHE A O 1
ATOM 822 N N . GLY A 1 104 ? -7.471 7.163 -2.706 1.00 81.56 104 GLY A N 1
ATOM 823 C CA . GLY A 1 104 ? -8.341 7.497 -3.831 1.00 81.56 104 GLY A CA 1
ATOM 824 C C . GLY A 1 104 ? -7.580 8.149 -4.992 1.00 81.56 104 GLY A C 1
ATOM 825 O O . GLY A 1 104 ? -6.370 8.359 -4.942 1.00 81.56 104 GLY A O 1
ATOM 826 N N . TYR A 1 105 ? -8.286 8.449 -6.084 1.00 72.31 105 TYR A N 1
ATOM 827 C CA . TYR A 1 105 ? -7.748 9.260 -7.183 1.00 72.31 105 TYR A CA 1
ATOM 828 C C . TYR A 1 105 ? -8.869 9.876 -8.027 1.00 72.31 105 TYR A C 1
ATOM 830 O O . TYR A 1 105 ? -9.723 9.154 -8.550 1.00 72.31 105 TYR A O 1
ATOM 838 N N . LYS A 1 106 ? -8.834 11.199 -8.245 1.00 70.12 106 LYS A N 1
ATOM 839 C CA . LYS A 1 106 ? -9.832 11.941 -9.040 1.00 70.12 106 LYS A CA 1
ATOM 840 C C . LYS A 1 106 ? -11.269 11.588 -8.618 1.00 70.12 106 LYS A C 1
ATOM 842 O O . LYS A 1 106 ? -11.684 11.870 -7.504 1.00 70.12 106 LYS A O 1
ATOM 847 N N . LYS A 1 107 ? -12.034 10.951 -9.512 1.00 56.38 107 LYS A N 1
ATOM 848 C CA . LYS A 1 107 ? -13.442 10.588 -9.300 1.00 56.38 107 LYS A CA 1
ATOM 849 C C . LYS A 1 107 ? -13.627 9.528 -8.205 1.00 56.38 107 LYS A C 1
ATOM 851 O O . LYS A 1 107 ? -14.728 9.407 -7.683 1.00 56.38 107 LYS A O 1
ATOM 856 N N . ASP A 1 108 ? -12.555 8.824 -7.836 1.00 64.31 108 ASP A N 1
ATOM 857 C CA . ASP A 1 108 ? -12.557 7.758 -6.832 1.00 64.31 108 ASP A CA 1
ATOM 858 C C . ASP A 1 108 ? -12.100 8.248 -5.442 1.00 64.31 108 ASP A C 1
ATOM 860 O O . ASP A 1 108 ? -11.869 7.434 -4.556 1.00 64.31 108 ASP A O 1
ATOM 864 N N . GLU A 1 109 ? -11.951 9.560 -5.207 1.00 65.88 109 GLU A N 1
ATOM 865 C CA . GLU A 1 109 ? -11.578 10.103 -3.881 1.00 65.88 109 GLU A CA 1
ATOM 866 C C . GLU A 1 109 ? -12.548 9.690 -2.761 1.00 65.88 109 GLU A C 1
ATOM 868 O O . GLU A 1 109 ? -12.155 9.560 -1.604 1.00 65.88 109 GLU A O 1
ATOM 873 N N . ASN A 1 110 ? -13.810 9.420 -3.104 1.00 66.44 110 ASN A N 1
ATOM 874 C CA . ASN A 1 110 ? -14.811 8.935 -2.154 1.00 66.44 110 ASN A CA 1
ATOM 875 C C . ASN A 1 110 ? -14.637 7.460 -1.762 1.00 66.44 110 ASN A C 1
ATOM 877 O O . ASN A 1 110 ? -15.258 7.032 -0.798 1.00 66.44 110 ASN A O 1
ATOM 881 N N . LEU A 1 111 ? -13.799 6.703 -2.475 1.00 70.94 111 LEU A N 1
ATOM 882 C CA . LEU A 1 111 ? -13.458 5.309 -2.164 1.00 70.94 111 LEU A CA 1
ATOM 883 C C . LEU A 1 111 ? -12.120 5.190 -1.411 1.00 70.94 111 LEU A C 1
ATOM 885 O O . LEU A 1 111 ? -11.580 4.098 -1.275 1.00 70.94 111 LEU A O 1
ATOM 889 N N . SER A 1 112 ? -11.562 6.317 -0.963 1.00 85.94 112 SER A N 1
ATOM 890 C CA . SER A 1 112 ? -10.307 6.377 -0.217 1.00 85.94 112 SER A CA 1
ATOM 891 C C . SER A 1 112 ? -10.444 5.722 1.158 1.00 85.94 112 SER A C 1
ATOM 893 O O . SER A 1 112 ? -11.188 6.216 2.008 1.00 85.94 112 SER A O 1
ATOM 895 N N . LEU A 1 113 ? -9.673 4.658 1.406 1.00 90.56 113 LEU A N 1
ATOM 896 C CA . LEU A 1 113 ? -9.598 4.029 2.729 1.00 90.56 113 LEU A CA 1
ATOM 897 C C . LEU A 1 113 ? -9.054 4.998 3.790 1.00 90.56 113 LEU A C 1
ATOM 899 O O . LEU A 1 113 ? -9.523 5.014 4.928 1.00 90.56 113 LEU A O 1
ATOM 903 N N . TRP A 1 114 ? -8.102 5.853 3.402 1.00 91.75 114 TRP A N 1
ATOM 904 C CA . TRP A 1 114 ? -7.530 6.895 4.251 1.00 91.75 114 TRP A CA 1
ATOM 905 C C . TRP A 1 114 ? -8.593 7.870 4.734 1.00 91.75 114 TRP A C 1
ATOM 907 O O . TRP A 1 114 ? -8.561 8.254 5.893 1.00 91.75 114 TRP A O 1
ATOM 917 N N . LYS A 1 115 ? -9.555 8.245 3.886 1.00 89.19 115 LYS A N 1
ATOM 918 C CA . LYS A 1 115 ? -10.626 9.170 4.275 1.00 89.19 115 LYS A CA 1
ATOM 919 C C . LYS A 1 115 ? -11.476 8.587 5.407 1.00 89.19 115 LYS A C 1
ATOM 921 O O . LYS A 1 115 ? -11.690 9.267 6.406 1.00 89.19 115 LYS A O 1
ATOM 926 N N . SER A 1 116 ? -11.891 7.327 5.278 1.00 87.44 116 SER A N 1
ATOM 927 C CA . SER A 1 116 ? -12.651 6.625 6.320 1.00 87.44 116 SER A CA 1
ATOM 928 C C . SER A 1 116 ? -11.839 6.485 7.609 1.00 87.44 116 SER A C 1
ATOM 930 O O . SER A 1 116 ? -12.319 6.825 8.688 1.00 87.44 116 SER A O 1
ATOM 932 N N . PHE A 1 117 ? -10.574 6.067 7.505 1.00 90.62 117 PHE A N 1
ATOM 933 C CA . PHE A 1 117 ? -9.679 5.965 8.657 1.00 90.62 117 PHE A CA 1
ATOM 934 C C . PHE A 1 117 ? -9.448 7.324 9.338 1.00 90.62 117 PHE A C 1
ATOM 936 O O . PHE A 1 117 ? -9.503 7.429 10.562 1.00 90.62 117 PHE A O 1
ATOM 943 N N . TYR A 1 118 ? -9.239 8.384 8.555 1.00 90.31 118 TYR A N 1
ATOM 944 C CA . TYR A 1 118 ? -9.022 9.736 9.055 1.00 90.31 118 TYR A CA 1
ATOM 945 C C . TYR A 1 118 ? -10.205 10.201 9.903 1.00 90.31 118 TYR A C 1
ATOM 947 O O . TYR A 1 118 ? -10.005 10.694 11.012 1.00 90.31 118 TYR A O 1
ATOM 955 N N . THR A 1 119 ? -11.432 10.009 9.413 1.00 88.56 119 THR A N 1
ATOM 956 C CA . THR A 1 119 ? -12.656 10.402 10.123 1.00 88.56 119 THR A CA 1
ATOM 957 C C . THR A 1 119 ? -12.753 9.770 11.509 1.00 88.56 119 THR A C 1
ATOM 959 O O . THR A 1 119 ? -13.100 10.468 12.459 1.00 88.56 119 THR A O 1
ATOM 962 N N . PHE A 1 120 ? -12.419 8.486 11.645 1.00 85.12 120 PHE A N 1
ATOM 963 C CA . PHE A 1 120 ? -12.600 7.767 12.907 1.00 85.12 120 PHE A CA 1
ATOM 964 C C . PHE A 1 120 ? -11.400 7.842 13.860 1.00 85.12 120 PHE A C 1
ATOM 966 O O . PHE A 1 120 ? -11.599 7.840 15.071 1.00 85.12 120 PHE A O 1
ATOM 973 N N . TYR A 1 121 ? -10.169 7.930 13.346 1.00 85.62 121 TYR A N 1
ATOM 974 C CA . TYR A 1 121 ? -8.955 7.757 14.162 1.00 85.62 121 TYR A CA 1
ATOM 975 C C . TYR A 1 121 ? -8.042 8.981 14.232 1.00 85.62 121 TYR A C 1
ATOM 977 O O . TYR A 1 121 ? -7.189 9.047 15.125 1.00 85.62 121 TYR A O 1
ATOM 985 N N . ILE A 1 122 ? -8.178 9.918 13.289 1.00 87.38 122 ILE A N 1
ATOM 986 C CA . ILE A 1 122 ? -7.313 11.100 13.187 1.00 87.38 122 ILE A CA 1
ATOM 987 C C . ILE A 1 122 ? -8.071 12.363 13.574 1.00 87.38 122 ILE A C 1
ATOM 989 O O . ILE A 1 122 ? -7.609 13.087 14.445 1.00 87.38 122 ILE A O 1
ATOM 993 N N . LEU A 1 123 ? -9.241 12.604 12.977 1.00 86.44 123 LEU A N 1
ATOM 994 C CA . LEU A 1 123 ? -10.060 13.791 13.233 1.00 86.44 123 LEU A CA 1
ATOM 995 C C . LEU A 1 123 ? -10.373 14.015 14.730 1.00 86.44 123 LEU A C 1
ATOM 997 O O . LEU A 1 123 ? -10.362 15.173 15.152 1.00 86.44 123 LEU A O 1
ATOM 1001 N N . PRO A 1 124 ? -10.619 12.971 15.550 1.00 87.25 124 PRO A N 1
ATOM 1002 C CA . PRO A 1 124 ? -10.851 13.151 16.984 1.00 87.25 124 PRO A CA 1
ATOM 1003 C C . PRO A 1 124 ? -9.583 13.449 17.803 1.00 87.25 124 PRO A C 1
ATOM 1005 O O . PRO A 1 124 ? -9.702 13.829 18.966 1.00 87.25 124 PRO A O 1
ATOM 1008 N N 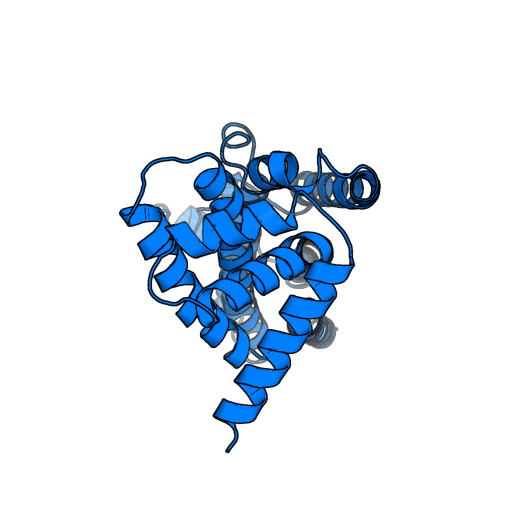. ASP A 1 125 ? -8.382 13.271 17.239 1.00 83.69 125 ASP A N 1
ATOM 1009 C CA . ASP A 1 125 ? -7.102 13.397 17.946 1.00 83.69 125 ASP A CA 1
ATOM 1010 C C . ASP A 1 125 ? -6.174 14.427 17.268 1.00 83.69 125 ASP A C 1
ATOM 1012 O O . ASP A 1 125 ? -5.374 14.089 16.382 1.00 83.69 125 ASP A O 1
ATOM 1016 N N . PRO A 1 126 ? -6.202 15.693 17.732 1.00 87.19 126 PRO A N 1
ATOM 1017 C CA . PRO A 1 126 ? -5.385 16.767 17.178 1.00 87.19 126 PRO A CA 1
ATOM 1018 C C . PRO A 1 126 ? -3.878 16.500 17.192 1.00 87.19 126 PRO A C 1
ATOM 1020 O O . PRO A 1 126 ? -3.152 17.072 16.375 1.00 87.19 126 PRO A O 1
ATOM 1023 N N . SER A 1 127 ? -3.385 15.630 18.083 1.00 86.81 127 SER A N 1
ATOM 1024 C CA . SER A 1 127 ? -1.958 15.296 18.149 1.00 86.81 127 SER A CA 1
ATOM 1025 C C . SER A 1 127 ? -1.463 14.579 16.885 1.00 86.81 127 SER A C 1
ATOM 1027 O O . SER A 1 127 ? -0.290 14.685 16.522 1.00 86.81 127 SER A O 1
ATOM 1029 N N . LYS A 1 128 ? -2.372 13.920 16.155 1.00 86.31 128 LYS A N 1
ATOM 1030 C CA . LYS A 1 128 ? -2.081 13.165 14.930 1.00 86.31 128 LYS A CA 1
ATOM 1031 C C . LYS A 1 128 ? -2.120 14.022 13.657 1.00 86.31 128 LYS A C 1
ATOM 1033 O O . LYS A 1 128 ? -1.595 13.602 12.622 1.00 86.31 128 LYS A O 1
ATOM 1038 N N . HIS A 1 129 ? -2.680 15.234 13.713 1.00 90.56 129 HIS A N 1
ATOM 1039 C CA . HIS A 1 129 ? -2.949 16.070 12.532 1.00 90.56 129 HIS A CA 1
ATOM 1040 C C . HIS A 1 129 ? -1.693 16.482 11.750 1.00 90.56 129 HIS A C 1
ATOM 1042 O O . HIS A 1 129 ? -1.721 16.538 10.518 1.00 90.56 129 HIS A O 1
ATOM 1048 N N . ASN A 1 130 ? -0.577 16.745 12.438 1.00 90.12 130 ASN A N 1
ATOM 1049 C CA . ASN A 1 130 ? 0.668 17.157 11.779 1.00 90.12 130 ASN A CA 1
ATOM 1050 C C . ASN A 1 130 ? 1.226 16.044 10.882 1.00 90.12 130 ASN A C 1
ATOM 1052 O O . ASN A 1 130 ? 1.535 16.274 9.712 1.00 90.12 130 ASN A O 1
ATOM 1056 N N . LEU A 1 131 ? 1.318 14.822 11.412 1.00 87.31 131 LEU A N 1
ATOM 1057 C CA . LEU A 1 131 ? 1.814 13.676 10.653 1.00 87.31 131 LEU A CA 1
ATOM 1058 C C . LEU A 1 131 ? 0.820 13.265 9.551 1.00 87.31 131 LEU A C 1
ATOM 1060 O O . LEU A 1 131 ? 1.247 12.935 8.447 1.00 87.31 131 LEU A O 1
ATOM 1064 N N . ALA A 1 132 ? -0.489 13.378 9.795 1.00 90.75 132 ALA A N 1
ATOM 1065 C CA . ALA A 1 132 ? -1.511 13.155 8.772 1.00 90.75 132 ALA A CA 1
ATOM 1066 C C . ALA A 1 132 ? -1.388 14.142 7.593 1.00 90.75 132 ALA A C 1
ATOM 1068 O O . ALA A 1 132 ? -1.382 13.728 6.434 1.00 90.75 132 ALA A O 1
ATOM 1069 N N . SER A 1 133 ? -1.177 15.431 7.877 1.00 91.25 133 SER A N 1
ATOM 1070 C CA . SER A 1 133 ? -0.948 16.455 6.846 1.00 91.25 133 SER A CA 1
ATOM 1071 C C . SER A 1 133 ? 0.312 16.171 6.020 1.00 91.25 133 SER A C 1
ATOM 1073 O O . SER A 1 133 ? 0.339 16.389 4.806 1.00 91.25 133 SER A O 1
ATOM 1075 N N . GLN A 1 134 ? 1.360 15.646 6.663 1.00 91.81 134 GLN A N 1
ATOM 1076 C CA . GLN A 1 134 ? 2.592 15.254 5.982 1.00 91.81 134 GLN A CA 1
ATOM 1077 C C . GLN A 1 134 ? 2.364 14.086 5.009 1.00 91.81 134 GLN A C 1
ATOM 1079 O O . GLN A 1 134 ? 2.892 14.129 3.894 1.00 91.81 134 GLN A O 1
ATOM 1084 N N . ILE A 1 135 ? 1.563 13.086 5.398 1.00 91.69 135 ILE A N 1
ATOM 1085 C CA . ILE A 1 135 ? 1.172 11.970 4.520 1.00 91.69 135 ILE A CA 1
ATOM 1086 C C . ILE A 1 135 ? 0.445 12.506 3.285 1.00 91.69 135 ILE A C 1
ATOM 1088 O O . ILE A 1 135 ? 0.840 12.200 2.161 1.00 91.69 135 ILE A O 1
ATOM 1092 N N . GLU A 1 136 ? -0.570 13.353 3.465 1.00 90.50 136 GLU A N 1
ATOM 1093 C CA . GLU A 1 136 ? -1.339 13.907 2.343 1.00 90.50 136 GLU A CA 1
ATOM 1094 C C . GLU A 1 136 ? -0.467 14.712 1.375 1.00 90.50 136 GLU A C 1
ATOM 1096 O O . GLU A 1 136 ? -0.619 14.627 0.152 1.00 90.50 136 GLU A O 1
ATOM 1101 N N . HIS A 1 137 ? 0.476 15.483 1.911 1.00 90.94 137 HIS A N 1
ATOM 1102 C CA . HIS A 1 137 ? 1.432 16.224 1.104 1.00 90.94 137 HIS A CA 1
ATOM 1103 C C . HIS A 1 137 ? 2.383 15.294 0.322 1.00 90.94 137 HIS A C 1
ATOM 1105 O O . HIS A 1 137 ? 2.610 15.514 -0.874 1.00 90.94 137 HIS A O 1
ATOM 1111 N N . ASP A 1 138 ? 2.911 14.242 0.953 1.00 90.56 138 ASP A N 1
ATOM 1112 C CA . ASP A 1 138 ? 3.795 13.271 0.295 1.00 90.56 138 ASP A CA 1
ATOM 1113 C C . ASP A 1 138 ? 3.047 12.464 -0.791 1.00 90.56 138 ASP A C 1
ATOM 1115 O O . ASP A 1 138 ? 3.587 12.252 -1.883 1.00 90.56 138 ASP A O 1
ATOM 1119 N N . VAL A 1 139 ? 1.772 12.124 -0.567 1.00 89.06 139 VAL A N 1
ATOM 1120 C CA . VAL A 1 139 ? 0.890 11.485 -1.564 1.00 89.06 139 VAL A CA 1
ATOM 1121 C C . VAL A 1 139 ? 0.646 12.400 -2.767 1.00 89.06 139 VAL A C 1
ATOM 1123 O O . VAL A 1 139 ? 0.824 11.973 -3.911 1.00 89.06 139 VAL A O 1
ATOM 1126 N N . LYS A 1 140 ? 0.311 13.680 -2.545 1.00 85.94 140 LYS A N 1
ATOM 1127 C CA . LYS A 1 140 ? 0.117 14.658 -3.636 1.00 85.94 140 LYS A CA 1
ATOM 1128 C C . LYS A 1 140 ? 1.367 14.794 -4.503 1.00 85.94 140 LYS A C 1
ATOM 1130 O O . LYS A 1 140 ? 1.275 14.827 -5.733 1.00 85.94 140 LYS A O 1
ATOM 1135 N N . ARG A 1 141 ? 2.547 14.823 -3.879 1.00 86.12 141 ARG A N 1
ATOM 1136 C CA . ARG A 1 141 ? 3.830 14.841 -4.595 1.00 86.12 141 ARG A CA 1
ATOM 1137 C C . ARG A 1 141 ? 4.010 13.583 -5.443 1.00 86.12 141 ARG A C 1
ATOM 1139 O O . ARG A 1 141 ? 4.388 13.679 -6.610 1.00 86.12 141 ARG A O 1
ATOM 1146 N N . MET A 1 142 ? 3.696 12.419 -4.883 1.00 84.31 142 MET A N 1
ATOM 1147 C CA . MET A 1 142 ? 3.792 11.142 -5.582 1.00 84.31 142 MET A CA 1
ATOM 1148 C C . MET A 1 142 ? 2.862 11.065 -6.801 1.00 84.31 142 MET A C 1
ATOM 1150 O O . MET A 1 142 ? 3.281 10.606 -7.866 1.00 84.31 142 MET A O 1
ATOM 1154 N N . TRP A 1 143 ? 1.635 11.581 -6.693 1.00 80.31 143 TRP A N 1
ATOM 1155 C CA . TRP A 1 143 ? 0.712 11.675 -7.828 1.00 80.31 143 TRP A CA 1
ATOM 1156 C C . TRP A 1 143 ? 1.244 12.561 -8.951 1.00 80.31 143 TRP A C 1
ATOM 1158 O O . TRP A 1 143 ? 1.127 12.189 -10.116 1.00 80.31 143 TRP A O 1
ATOM 1168 N N . GLY A 1 144 ? 1.829 13.712 -8.614 1.00 72.50 144 GLY A N 1
ATOM 1169 C CA . GLY A 1 144 ? 2.338 14.661 -9.606 1.00 72.50 144 GLY A CA 1
ATOM 1170 C C . GLY A 1 144 ? 3.640 14.223 -10.283 1.00 72.50 144 GLY A C 1
ATOM 1171 O O . GLY A 1 144 ? 3.890 14.609 -11.421 1.00 72.50 144 GLY A O 1
ATOM 1172 N N . GLN A 1 145 ? 4.475 13.433 -9.600 1.00 72.50 145 GLN A N 1
ATOM 1173 C CA . GLN A 1 145 ? 5.850 13.159 -10.043 1.00 72.50 145 GLN A CA 1
ATOM 1174 C C . GLN A 1 145 ? 6.096 11.713 -10.488 1.00 72.50 145 GLN A C 1
ATOM 1176 O O . GLN A 1 145 ? 7.033 11.456 -11.249 1.00 72.50 145 GLN A O 1
ATOM 1181 N N . HIS A 1 146 ? 5.303 10.754 -10.005 1.00 67.12 146 HIS A N 1
ATOM 1182 C CA . HIS A 1 146 ? 5.683 9.340 -10.064 1.00 67.12 146 HIS A CA 1
ATOM 1183 C C . HIS A 1 146 ? 4.636 8.428 -10.709 1.00 67.12 146 HIS A C 1
ATOM 1185 O O . HIS A 1 146 ? 5.026 7.451 -11.351 1.00 67.12 146 HIS A O 1
ATOM 1191 N N . ILE A 1 147 ? 3.341 8.741 -10.613 1.00 67.19 147 ILE A N 1
ATOM 1192 C CA . ILE A 1 147 ? 2.277 7.864 -11.123 1.00 67.19 147 ILE A CA 1
ATOM 1193 C C . ILE A 1 147 ? 1.716 8.391 -12.451 1.00 67.19 147 ILE A C 1
ATOM 1195 O O . ILE A 1 147 ? 1.058 9.428 -12.505 1.00 67.19 147 ILE A O 1
ATOM 1199 N N . SER A 1 148 ? 1.941 7.632 -13.530 1.00 67.19 148 SER A N 1
ATOM 1200 C CA . SER A 1 148 ? 1.296 7.856 -14.830 1.00 67.19 148 SER A CA 1
ATOM 1201 C C . SER A 1 148 ? -0.011 7.067 -14.901 1.00 67.19 148 SER A C 1
ATOM 1203 O O . SER A 1 148 ? -0.022 5.863 -15.156 1.00 67.19 148 SER A O 1
ATOM 1205 N N . TRP A 1 149 ? -1.128 7.744 -14.641 1.00 65.06 149 TRP A N 1
ATOM 1206 C CA . TRP A 1 149 ? -2.445 7.112 -14.508 1.00 65.06 149 TRP A CA 1
ATOM 1207 C C . TRP A 1 149 ? -3.012 6.535 -15.807 1.00 65.06 149 TRP A C 1
ATOM 1209 O O . TRP A 1 149 ? -3.794 5.589 -15.752 1.00 65.06 149 TRP A O 1
ATOM 1219 N N . SER A 1 150 ? -2.606 7.068 -16.962 1.00 64.56 150 SER A N 1
ATOM 1220 C CA . SER A 1 150 ? -2.960 6.513 -18.276 1.00 64.56 150 SER A CA 1
ATOM 1221 C C . SER A 1 150 ? -2.368 5.126 -18.506 1.00 64.56 150 SER A C 1
ATOM 1223 O O . SER A 1 150 ? -2.880 4.376 -19.328 1.00 64.56 150 SER A O 1
ATOM 1225 N N . ASP A 1 151 ? -1.315 4.775 -17.766 1.00 60.56 151 ASP A N 1
ATOM 1226 C CA . ASP A 1 151 ? -0.509 3.592 -18.051 1.00 60.56 151 ASP A CA 1
ATOM 1227 C C . ASP A 1 151 ? -0.755 2.435 -17.074 1.00 60.56 151 ASP A C 1
ATOM 1229 O O . ASP A 1 151 ? -0.112 1.392 -17.172 1.00 60.56 151 ASP A O 1
ATOM 1233 N N . ARG A 1 152 ? -1.678 2.618 -16.124 1.00 57.94 152 ARG A N 1
ATOM 1234 C CA . ARG A 1 152 ? -1.959 1.696 -15.010 1.00 57.94 152 ARG A CA 1
ATOM 1235 C C . ARG A 1 152 ? -2.452 0.316 -15.460 1.00 57.94 152 ARG A C 1
ATOM 1237 O O . ARG A 1 152 ? -2.133 -0.677 -14.818 1.00 57.94 152 ARG A O 1
ATOM 1244 N N . ASN A 1 153 ? -3.186 0.264 -16.572 1.00 59.22 153 ASN A N 1
ATOM 1245 C CA . ASN A 1 153 ? -3.781 -0.966 -17.108 1.00 59.22 153 ASN A CA 1
ATOM 1246 C C . ASN A 1 153 ? -3.029 -1.515 -18.329 1.00 59.22 153 ASN A C 1
ATOM 1248 O O . ASN A 1 153 ? -3.496 -2.462 -18.955 1.00 59.22 153 ASN A O 1
ATOM 1252 N N . ILE A 1 154 ? -1.889 -0.922 -18.697 1.00 59.03 154 ILE A N 1
ATOM 1253 C CA . ILE A 1 154 ? -1.166 -1.313 -19.908 1.00 59.03 154 ILE A CA 1
ATOM 1254 C C . ILE A 1 154 ? -0.225 -2.473 -19.572 1.00 59.03 154 ILE A C 1
ATOM 1256 O O . ILE A 1 154 ? 0.972 -2.296 -19.348 1.00 59.03 154 ILE A O 1
ATOM 1260 N N . THR A 1 155 ? -0.793 -3.675 -19.518 1.00 60.69 155 THR A N 1
ATOM 1261 C CA . THR A 1 155 ? -0.064 -4.950 -19.480 1.00 60.69 155 THR A CA 1
ATOM 1262 C C . THR A 1 155 ? -0.720 -5.934 -20.446 1.00 60.69 155 THR A C 1
ATOM 1264 O O . THR A 1 155 ? -1.888 -5.768 -20.808 1.00 60.69 155 THR A O 1
ATOM 1267 N N . THR A 1 156 ? 0.003 -6.985 -20.842 1.00 52.09 156 THR A N 1
ATOM 1268 C CA . THR A 1 156 ? -0.499 -8.031 -21.759 1.00 52.09 156 THR A CA 1
ATOM 1269 C C . THR A 1 156 ? -1.780 -8.715 -21.268 1.00 52.09 156 THR A C 1
ATOM 1271 O O . THR A 1 156 ? -2.494 -9.317 -22.064 1.00 52.09 156 THR A O 1
ATOM 1274 N N . HIS A 1 157 ? -2.082 -8.631 -19.969 1.00 58.25 157 HIS A N 1
ATOM 1275 C CA . HIS A 1 157 ? -3.239 -9.271 -19.345 1.00 58.25 157 HIS A CA 1
ATOM 1276 C C . HIS A 1 157 ? -4.484 -8.375 -19.260 1.00 58.25 157 HIS A C 1
ATOM 1278 O O . HIS A 1 157 ? -5.571 -8.888 -19.001 1.00 58.25 157 HIS A O 1
ATOM 1284 N N . PHE A 1 158 ? -4.351 -7.062 -19.482 1.00 58.75 158 PHE A N 1
ATOM 1285 C CA . PHE A 1 158 ? -5.452 -6.100 -19.327 1.00 58.75 158 PHE A CA 1
ATOM 1286 C C . PHE A 1 158 ? -5.705 -5.238 -20.570 1.00 58.75 158 PHE A C 1
ATOM 1288 O O . PHE A 1 158 ? -6.836 -4.786 -20.756 1.00 58.75 158 PHE A O 1
ATOM 1295 N N . ASP A 1 159 ? -4.712 -5.051 -21.444 1.00 66.19 159 ASP A N 1
ATOM 1296 C CA . ASP A 1 159 ? -4.867 -4.307 -22.696 1.00 66.19 159 ASP A CA 1
ATOM 1297 C C . ASP A 1 159 ? -4.780 -5.250 -23.907 1.00 66.19 159 ASP A C 1
ATOM 1299 O O . ASP A 1 159 ? -3.865 -6.067 -24.025 1.00 66.19 159 ASP A O 1
ATOM 1303 N N . ARG A 1 160 ? -5.760 -5.150 -24.813 1.00 68.62 160 ARG A N 1
ATOM 1304 C CA . ARG A 1 160 ? -5.828 -5.969 -26.037 1.00 68.62 160 ARG A CA 1
ATOM 1305 C C . ARG A 1 160 ? -4.898 -5.447 -27.137 1.00 68.62 160 ARG A C 1
ATOM 1307 O O . ARG A 1 160 ? -4.648 -6.157 -28.109 1.00 68.62 160 ARG A O 1
ATOM 1314 N N . ASP A 1 161 ? -4.405 -4.217 -27.011 1.00 79.62 161 ASP A N 1
ATOM 1315 C CA . ASP A 1 161 ? -3.496 -3.597 -27.968 1.00 79.62 161 ASP A CA 1
ATOM 1316 C C . ASP A 1 161 ? -2.035 -3.929 -27.625 1.00 79.62 161 ASP A C 1
ATOM 1318 O O . ASP A 1 161 ? -1.353 -3.228 -26.874 1.00 79.62 161 ASP A O 1
ATOM 1322 N N . VAL A 1 162 ? -1.536 -5.017 -28.218 1.00 75.25 162 VAL A N 1
ATOM 1323 C CA . VAL A 1 162 ? -0.168 -5.521 -28.003 1.00 75.25 162 VAL A CA 1
ATOM 1324 C C . VAL A 1 162 ? 0.900 -4.471 -28.327 1.00 75.25 162 VAL A C 1
ATOM 1326 O O . VAL A 1 162 ? 1.957 -4.472 -27.698 1.00 75.25 162 VAL A O 1
ATOM 1329 N N . ARG A 1 163 ? 0.641 -3.543 -29.262 1.00 77.00 163 ARG A N 1
ATOM 1330 C CA . ARG A 1 163 ? 1.605 -2.483 -29.603 1.00 77.00 163 ARG A CA 1
ATOM 1331 C C . ARG A 1 163 ? 1.722 -1.469 -28.475 1.00 77.00 163 ARG A C 1
ATOM 1333 O O . ARG A 1 163 ? 2.836 -1.141 -28.087 1.00 77.00 163 ARG A O 1
ATOM 1340 N N . LYS A 1 164 ? 0.602 -1.047 -27.881 1.00 74.62 164 LYS A N 1
ATOM 1341 C CA . LYS A 1 164 ? 0.625 -0.175 -26.693 1.00 74.62 164 LYS A CA 1
ATOM 1342 C C . LYS A 1 164 ? 1.329 -0.829 -25.514 1.00 74.62 164 LYS A C 1
ATOM 1344 O O . LYS A 1 164 ? 2.063 -0.153 -24.795 1.00 74.62 164 LYS A O 1
ATOM 1349 N N . VAL A 1 165 ? 1.125 -2.134 -25.332 1.00 72.50 165 VAL A N 1
ATOM 1350 C CA . VAL A 1 165 ? 1.826 -2.902 -24.301 1.00 72.50 165 VAL A CA 1
ATOM 1351 C C . VAL A 1 165 ? 3.327 -2.931 -24.582 1.00 72.50 165 VAL A C 1
ATOM 1353 O O . VAL A 1 165 ? 4.100 -2.528 -23.722 1.00 72.50 165 VAL A O 1
ATOM 1356 N N . ALA A 1 166 ? 3.755 -3.301 -25.789 1.00 72.62 166 ALA A N 1
ATOM 1357 C CA . ALA A 1 166 ? 5.170 -3.297 -26.160 1.00 72.62 166 ALA A CA 1
ATOM 1358 C C . ALA A 1 166 ? 5.811 -1.906 -25.991 1.00 72.62 166 ALA A C 1
ATOM 1360 O O . ALA A 1 166 ? 6.848 -1.780 -25.341 1.00 72.62 166 ALA A O 1
ATOM 1361 N N . ASP A 1 167 ? 5.150 -0.847 -26.468 1.00 76.06 167 ASP A N 1
ATOM 1362 C CA . ASP A 1 167 ? 5.606 0.538 -26.309 1.00 76.06 167 ASP A CA 1
ATOM 1363 C C . ASP A 1 167 ? 5.772 0.921 -24.837 1.00 76.06 167 ASP A C 1
ATOM 1365 O O . ASP A 1 167 ? 6.681 1.671 -24.483 1.00 76.06 167 ASP A O 1
ATOM 1369 N N . LYS A 1 168 ? 4.900 0.425 -23.953 1.00 74.88 168 LYS A N 1
ATOM 1370 C CA . LYS A 1 168 ? 5.000 0.694 -22.518 1.00 74.88 168 LYS A CA 1
ATOM 1371 C C . LYS A 1 168 ? 6.230 0.037 -21.900 1.00 74.88 168 LYS A C 1
ATOM 1373 O O . LYS A 1 168 ? 6.906 0.695 -21.112 1.00 74.88 168 LYS A O 1
ATOM 1378 N N . TYR A 1 169 ? 6.522 -1.209 -22.263 1.00 73.69 169 TYR A N 1
ATOM 1379 C CA . TYR A 1 169 ? 7.695 -1.933 -21.767 1.00 73.69 169 TYR A CA 1
ATOM 1380 C C . TYR A 1 169 ? 8.981 -1.257 -22.260 1.00 73.69 169 TYR A C 1
ATOM 1382 O O . TYR A 1 169 ? 9.871 -0.975 -21.461 1.00 73.69 169 TYR A O 1
ATOM 1390 N N . LEU A 1 170 ? 9.014 -0.861 -23.536 1.00 73.00 170 LEU A N 1
ATOM 1391 C CA . LEU A 1 170 ? 10.142 -0.148 -24.145 1.00 73.00 170 LEU A CA 1
ATOM 1392 C C . LEU A 1 170 ? 10.352 1.268 -23.579 1.00 73.00 170 LEU A C 1
ATOM 1394 O O . LEU A 1 170 ? 11.474 1.768 -23.571 1.00 73.00 170 LEU A O 1
ATOM 1398 N N . LYS A 1 171 ? 9.295 1.925 -23.081 1.00 73.81 171 LYS A N 1
ATOM 1399 C CA . LYS A 1 171 ? 9.381 3.244 -22.422 1.00 73.81 171 LYS A CA 1
ATOM 1400 C C . LYS A 1 171 ? 9.991 3.190 -21.021 1.00 73.81 171 LYS A C 1
ATOM 1402 O O . LYS A 1 171 ? 10.339 4.246 -20.488 1.00 73.81 171 LYS A O 1
ATOM 1407 N N . ILE A 1 172 ? 10.111 2.013 -20.402 1.00 71.25 172 ILE A N 1
ATOM 1408 C CA . ILE A 1 172 ? 10.830 1.873 -19.132 1.00 71.25 172 ILE A CA 1
ATOM 1409 C C . ILE A 1 172 ? 12.323 1.798 -19.437 1.00 71.25 172 ILE A C 1
ATOM 1411 O O . ILE A 1 172 ? 12.908 0.730 -19.579 1.00 71.25 172 ILE A O 1
ATOM 1415 N N . THR A 1 173 ? 12.934 2.972 -19.550 1.00 64.19 173 THR A N 1
ATOM 1416 C CA . THR A 1 173 ? 14.357 3.117 -19.880 1.00 64.19 173 THR A CA 1
ATOM 1417 C C . THR A 1 173 ? 15.237 3.346 -18.653 1.00 64.19 173 THR A C 1
ATOM 1419 O O . THR A 1 173 ? 16.457 3.355 -18.776 1.00 64.19 173 THR A O 1
ATOM 1422 N N . ASP A 1 174 ? 14.640 3.577 -17.479 1.00 73.19 174 ASP A N 1
ATOM 1423 C CA . ASP A 1 174 ? 15.359 3.965 -16.263 1.00 73.19 174 ASP A CA 1
ATOM 1424 C C . ASP A 1 174 ? 14.836 3.207 -15.033 1.00 73.19 174 ASP A C 1
ATOM 1426 O O . ASP A 1 174 ? 13.866 3.614 -14.389 1.00 73.19 174 ASP A O 1
ATOM 1430 N N . GLU A 1 175 ? 15.514 2.110 -14.686 1.00 75.00 175 GLU A N 1
ATOM 1431 C CA . GLU A 1 175 ? 15.230 1.319 -13.481 1.00 75.00 175 GLU A CA 1
ATOM 1432 C C . GLU A 1 175 ? 15.301 2.175 -12.208 1.00 75.00 175 GLU A C 1
ATOM 1434 O O . GLU A 1 175 ? 14.513 2.002 -11.280 1.00 75.00 175 GLU A O 1
ATOM 1439 N N . TYR A 1 176 ? 16.221 3.141 -12.159 1.00 76.62 176 TYR A N 1
ATOM 1440 C CA . TYR A 1 176 ? 16.432 3.982 -10.987 1.00 76.62 176 TYR A CA 1
ATOM 1441 C C . TYR A 1 176 ? 15.252 4.929 -10.749 1.00 76.62 176 TYR A C 1
ATOM 1443 O O . TYR A 1 176 ? 14.858 5.156 -9.599 1.00 76.62 176 TYR A O 1
ATOM 1451 N N . LYS A 1 177 ? 14.624 5.429 -11.819 1.00 80.44 177 LYS A N 1
ATOM 1452 C CA . LYS A 1 177 ? 13.369 6.185 -11.718 1.00 80.44 177 LYS A CA 1
ATOM 1453 C C . LYS A 1 177 ? 12.260 5.350 -11.087 1.00 80.44 177 LYS A C 1
ATOM 1455 O O . LYS A 1 177 ? 11.509 5.885 -10.278 1.00 80.44 177 LYS A O 1
ATOM 1460 N N . GLU A 1 178 ? 12.168 4.070 -11.426 1.00 77.94 178 GLU A N 1
ATOM 1461 C CA . GLU A 1 178 ? 11.135 3.169 -10.909 1.00 77.94 178 GLU A CA 1
ATOM 1462 C C . GLU A 1 178 ? 11.368 2.796 -9.443 1.00 77.94 178 GLU A C 1
ATOM 1464 O O . GLU A 1 178 ? 10.452 2.872 -8.622 1.00 77.94 178 GLU A O 1
ATOM 1469 N N . VAL A 1 179 ? 12.622 2.541 -9.069 1.00 80.31 179 VAL A N 1
ATOM 1470 C CA . VAL A 1 179 ? 13.015 2.306 -7.673 1.00 80.31 179 VAL A CA 1
ATOM 1471 C C . VAL A 1 179 ? 12.761 3.537 -6.793 1.00 80.31 179 VAL A C 1
ATOM 1473 O O . VAL A 1 179 ? 12.295 3.405 -5.661 1.00 80.31 179 VAL A O 1
ATOM 1476 N N . LYS A 1 180 ? 12.959 4.757 -7.312 1.00 83.56 180 LYS A N 1
ATOM 1477 C CA . LYS A 1 180 ? 12.592 5.992 -6.593 1.00 83.56 180 LYS A CA 1
ATOM 1478 C C . LYS A 1 180 ? 11.106 6.059 -6.242 1.00 83.56 180 LYS A C 1
ATOM 1480 O O . LYS A 1 180 ? 10.771 6.569 -5.174 1.00 83.56 180 LYS A O 1
ATOM 1485 N N . LYS A 1 181 ? 10.222 5.537 -7.099 1.00 85.06 181 LYS A N 1
ATOM 1486 C CA . LYS A 1 181 ? 8.778 5.489 -6.809 1.00 85.06 181 LYS A CA 1
ATOM 1487 C C . LYS A 1 181 ? 8.483 4.543 -5.655 1.00 85.06 181 LYS A C 1
ATOM 1489 O O . LYS A 1 181 ? 7.677 4.885 -4.796 1.00 85.06 181 LYS A O 1
ATOM 1494 N N . VAL A 1 182 ? 9.167 3.398 -5.614 1.00 88.50 182 VAL A N 1
ATOM 1495 C CA . VAL A 1 182 ? 9.071 2.451 -4.496 1.00 88.50 182 VAL A CA 1
ATOM 1496 C C . VAL A 1 182 ? 9.531 3.120 -3.205 1.00 88.50 182 VAL A C 1
ATOM 1498 O O . VAL A 1 182 ? 8.803 3.084 -2.225 1.00 88.50 182 VAL A O 1
ATOM 1501 N N . ASN A 1 183 ? 10.663 3.824 -3.203 1.00 87.75 183 ASN A N 1
ATOM 1502 C CA . ASN A 1 183 ? 11.134 4.525 -2.001 1.00 87.75 183 ASN A CA 1
ATOM 1503 C C . ASN A 1 183 ? 10.157 5.617 -1.530 1.00 87.75 183 ASN A C 1
ATOM 1505 O O . ASN A 1 183 ? 9.901 5.747 -0.334 1.00 87.75 183 ASN A O 1
ATOM 1509 N N . ALA A 1 184 ? 9.573 6.383 -2.458 1.00 89.38 184 ALA A N 1
ATOM 1510 C CA . ALA A 1 184 ? 8.545 7.370 -2.125 1.00 89.38 184 ALA A CA 1
ATOM 1511 C C . ALA A 1 184 ? 7.297 6.708 -1.514 1.00 89.38 184 ALA A C 1
ATOM 1513 O O . ALA A 1 184 ? 6.774 7.189 -0.510 1.00 89.38 184 ALA A O 1
ATOM 1514 N N . TYR A 1 185 ? 6.866 5.577 -2.078 1.00 91.56 185 TYR A N 1
ATOM 1515 C CA . TYR A 1 185 ? 5.775 4.772 -1.537 1.00 91.56 185 TYR A CA 1
ATOM 1516 C C . TYR A 1 185 ? 6.090 4.250 -0.130 1.00 91.56 185 TYR A C 1
ATOM 1518 O O . TYR A 1 185 ? 5.290 4.421 0.785 1.00 91.56 185 TYR A O 1
ATOM 1526 N N . LEU A 1 186 ? 7.280 3.680 0.074 1.00 90.44 186 LEU A N 1
ATOM 1527 C CA . LEU A 1 186 ? 7.722 3.149 1.364 1.00 90.44 186 LEU A CA 1
ATOM 1528 C C . LEU A 1 186 ? 7.748 4.210 2.458 1.00 90.44 186 LEU A C 1
ATOM 1530 O O . LEU A 1 186 ? 7.374 3.917 3.590 1.00 90.44 186 LEU A O 1
ATOM 1534 N N . LYS A 1 187 ? 8.128 5.447 2.123 1.00 90.38 187 LYS A N 1
ATOM 1535 C CA . LYS A 1 187 ? 8.061 6.574 3.059 1.00 90.38 187 LYS A CA 1
ATOM 1536 C C . LYS A 1 187 ? 6.625 6.816 3.541 1.00 90.38 187 LYS A C 1
ATOM 1538 O O . LYS A 1 187 ? 6.405 6.921 4.745 1.00 90.38 187 LYS A O 1
ATOM 1543 N N . ILE A 1 188 ? 5.666 6.857 2.613 1.00 91.81 188 ILE A N 1
ATOM 1544 C CA . ILE A 1 188 ? 4.239 7.043 2.920 1.00 91.81 188 ILE A CA 1
ATOM 1545 C C . ILE A 1 188 ? 3.728 5.885 3.781 1.00 91.81 188 ILE A C 1
ATOM 1547 O O . ILE A 1 188 ? 3.086 6.114 4.803 1.00 91.81 188 ILE A O 1
ATOM 1551 N N . ILE A 1 189 ? 4.061 4.642 3.420 1.00 91.62 189 ILE A N 1
ATOM 1552 C CA . ILE A 1 189 ? 3.663 3.463 4.197 1.00 91.62 189 ILE A CA 1
ATOM 1553 C C . ILE A 1 189 ? 4.273 3.481 5.600 1.00 91.62 189 ILE A C 1
ATOM 1555 O O . ILE A 1 189 ? 3.569 3.204 6.567 1.00 91.62 189 ILE A O 1
ATOM 1559 N N . GLY A 1 190 ? 5.547 3.847 5.744 1.00 88.62 190 GLY A N 1
ATOM 1560 C CA . GLY A 1 190 ? 6.200 3.962 7.049 1.00 88.62 190 GLY A CA 1
ATOM 1561 C C . GLY A 1 190 ? 5.512 4.968 7.974 1.00 88.62 190 GLY A C 1
ATOM 1562 O O . GLY A 1 190 ? 5.372 4.705 9.165 1.00 88.62 190 GLY A O 1
ATOM 1563 N N . GLN A 1 191 ? 5.024 6.086 7.431 1.00 90.19 191 GLN A N 1
ATOM 1564 C CA . GLN A 1 191 ? 4.228 7.059 8.186 1.00 90.19 191 GLN A CA 1
ATOM 1565 C C . GLN A 1 191 ? 2.836 6.509 8.520 1.00 90.19 191 GLN A C 1
ATOM 1567 O O . GLN A 1 191 ? 2.393 6.606 9.661 1.00 90.19 191 GLN A O 1
ATOM 1572 N N . LEU A 1 192 ? 2.163 5.884 7.549 1.00 90.31 192 LEU A N 1
ATOM 1573 C CA . LEU A 1 192 ? 0.813 5.342 7.712 1.00 90.31 192 LEU A CA 1
ATOM 1574 C C . LEU A 1 192 ? 0.745 4.274 8.813 1.00 90.31 192 LEU A C 1
ATOM 1576 O O . LEU A 1 192 ? -0.202 4.238 9.596 1.00 90.31 192 LEU A O 1
ATOM 1580 N N . LYS A 1 193 ? 1.781 3.443 8.937 1.00 87.25 193 LYS A N 1
ATOM 1581 C CA . LYS A 1 193 ? 1.855 2.412 9.981 1.00 87.25 193 LYS A CA 1
ATOM 1582 C C . LYS A 1 193 ? 1.844 2.949 11.391 1.00 87.25 193 LYS A C 1
ATOM 1584 O O . LYS A 1 193 ? 1.270 2.300 12.259 1.00 87.25 193 LYS A O 1
ATOM 1589 N N . GLN A 1 194 ? 2.429 4.122 11.612 1.00 86.25 194 GLN A N 1
ATOM 1590 C CA . GLN A 1 194 ? 2.431 4.750 12.933 1.00 86.25 194 GLN A CA 1
ATOM 1591 C C . GLN A 1 194 ? 1.003 5.001 13.432 1.00 86.25 194 GLN A C 1
ATOM 1593 O O . GLN A 1 194 ? 0.779 5.033 14.637 1.00 86.25 194 GLN A O 1
ATOM 1598 N N . PHE A 1 195 ? 0.039 5.122 12.514 1.00 86.88 195 PHE A N 1
ATOM 1599 C CA . PHE A 1 195 ? -1.374 5.237 12.843 1.00 86.88 195 PHE A CA 1
ATOM 1600 C C . PHE A 1 195 ? -2.101 3.898 12.853 1.00 86.88 195 PHE A C 1
ATOM 1602 O O . PHE A 1 195 ? -2.836 3.610 13.789 1.00 86.88 195 PHE A O 1
ATOM 1609 N N . VAL A 1 196 ? -1.928 3.095 11.804 1.00 88.50 196 VAL A N 1
ATOM 1610 C CA . VAL A 1 196 ? -2.828 1.964 11.539 1.00 88.50 196 VAL A CA 1
ATOM 1611 C C . VAL A 1 196 ? -2.440 0.719 12.337 1.00 88.50 196 VAL A C 1
ATOM 1613 O O . VAL A 1 196 ? -3.310 -0.008 12.810 1.00 88.50 196 VAL A O 1
ATOM 1616 N N . PHE A 1 197 ? -1.143 0.461 12.524 1.00 86.06 197 PHE A N 1
ATOM 1617 C CA . PHE A 1 197 ? -0.677 -0.783 13.147 1.00 86.06 197 PHE A CA 1
ATOM 1618 C C . PHE A 1 197 ? -0.959 -0.879 14.653 1.00 86.06 197 PHE A C 1
ATOM 1620 O O . PHE A 1 197 ? -1.278 -1.983 15.105 1.00 86.06 197 PHE A O 1
ATOM 1627 N N . PRO A 1 198 ? -0.900 0.211 15.445 1.00 86.00 198 PRO A N 1
ATOM 1628 C CA . PRO A 1 198 ? -1.364 0.177 16.830 1.00 86.00 198 PRO A CA 1
ATOM 1629 C C . PRO A 1 198 ? -2.829 -0.260 16.948 1.00 86.00 198 PRO A C 1
ATOM 1631 O O . PRO A 1 198 ? -3.145 -1.122 17.768 1.00 86.00 198 PRO A O 1
ATOM 1634 N N . GLU A 1 199 ? -3.699 0.269 16.085 1.00 85.44 199 GLU A N 1
ATOM 1635 C CA . GLU A 1 199 ? -5.123 -0.082 16.067 1.00 85.44 199 GLU A CA 1
ATOM 1636 C C . GLU A 1 199 ? -5.335 -1.522 15.589 1.00 85.44 199 GLU A C 1
ATOM 1638 O O . GLU A 1 199 ? -6.070 -2.289 16.208 1.00 85.44 199 GLU A O 1
ATOM 1643 N N . TYR A 1 200 ? -4.624 -1.943 14.540 1.00 85.50 200 TYR A N 1
ATOM 1644 C CA . TYR A 1 200 ? -4.667 -3.324 14.062 1.00 85.50 200 TYR A CA 1
ATOM 1645 C C . TYR A 1 200 ? -4.217 -4.326 15.128 1.00 85.50 200 TYR A C 1
ATOM 1647 O O . TYR A 1 200 ? -4.881 -5.337 15.342 1.00 85.50 200 TYR A O 1
ATOM 1655 N N . THR A 1 201 ? -3.126 -4.030 15.838 1.00 83.44 201 THR A N 1
ATOM 1656 C CA . THR A 1 201 ? -2.614 -4.881 16.922 1.00 83.44 201 THR A CA 1
ATOM 1657 C C . THR A 1 201 ? -3.651 -5.034 18.028 1.00 83.44 201 THR A C 1
ATOM 1659 O O . THR A 1 201 ? -3.858 -6.135 18.537 1.00 83.44 201 THR A O 1
ATOM 1662 N N . LEU A 1 202 ? -4.341 -3.947 18.376 1.00 79.56 202 LEU A N 1
ATOM 1663 C CA . LEU A 1 202 ? -5.417 -3.969 19.358 1.00 79.56 202 LEU A CA 1
ATOM 1664 C C . LEU A 1 202 ? -6.575 -4.874 18.900 1.00 79.56 202 LEU A C 1
ATOM 1666 O O . LEU A 1 202 ? -6.977 -5.772 19.639 1.00 79.56 202 LEU A O 1
ATOM 1670 N N . ILE A 1 203 ? -7.062 -4.689 17.669 1.00 78.50 203 ILE A N 1
ATOM 1671 C CA . ILE A 1 203 ? -8.155 -5.491 17.090 1.00 78.50 203 ILE A CA 1
ATOM 1672 C C . ILE A 1 203 ? -7.764 -6.975 17.033 1.00 78.50 203 ILE A C 1
ATOM 1674 O O . ILE A 1 203 ? -8.532 -7.841 17.450 1.00 78.50 203 ILE A O 1
ATOM 1678 N N . LYS A 1 204 ? -6.543 -7.270 16.580 1.00 78.19 204 LYS A N 1
ATOM 1679 C CA . LYS A 1 204 ? -5.960 -8.616 16.540 1.00 78.19 204 LYS A CA 1
ATOM 1680 C C . LYS A 1 204 ? -5.914 -9.260 17.926 1.00 78.19 204 LYS A C 1
ATOM 1682 O O . LYS A 1 204 ? -6.311 -10.413 18.080 1.00 78.19 204 LYS A O 1
ATOM 1687 N N . ASN A 1 205 ? -5.478 -8.528 18.948 1.00 75.31 205 ASN A N 1
ATOM 1688 C CA . ASN A 1 205 ? -5.423 -9.045 20.315 1.00 75.31 205 ASN A CA 1
ATOM 1689 C C . ASN A 1 205 ? -6.817 -9.363 20.869 1.00 75.31 205 ASN A C 1
ATOM 1691 O O . ASN A 1 205 ? -6.989 -10.401 21.508 1.00 75.31 205 ASN A O 1
ATOM 1695 N N . PHE A 1 206 ? -7.821 -8.526 20.591 1.00 69.44 206 PHE A N 1
ATOM 1696 C CA . PHE A 1 206 ? -9.199 -8.828 20.984 1.00 69.44 206 PHE A CA 1
ATOM 1697 C C . PHE A 1 206 ? -9.770 -10.034 20.252 1.00 69.44 206 PHE A C 1
ATOM 1699 O O . PHE A 1 206 ? -10.431 -10.863 20.876 1.00 69.44 206 PHE A O 1
ATOM 1706 N N . TRP A 1 207 ? -9.455 -10.175 18.966 1.00 68.06 207 TRP A N 1
ATOM 1707 C CA . TRP A 1 207 ? -9.827 -11.348 18.184 1.00 68.06 207 TRP A CA 1
ATOM 1708 C C . TRP A 1 207 ? -9.294 -12.647 18.793 1.00 68.06 207 TRP A C 1
ATOM 1710 O O . TRP A 1 207 ? -10.027 -13.624 18.927 1.00 68.06 207 TRP A O 1
ATOM 1720 N N . TYR A 1 208 ? -8.035 -12.647 19.234 1.00 64.69 208 TYR A N 1
ATOM 1721 C CA . TYR A 1 208 ? -7.439 -13.796 19.915 1.00 64.69 208 TYR A CA 1
ATOM 1722 C C . TYR A 1 208 ? -8.030 -14.078 21.296 1.00 64.69 208 TYR A C 1
ATOM 1724 O O . TYR A 1 208 ? -8.096 -15.237 21.702 1.00 64.69 208 TYR A O 1
ATOM 1732 N N . ALA A 1 209 ? -8.422 -13.036 22.030 1.00 61.44 209 ALA A N 1
ATOM 1733 C CA . ALA A 1 209 ? -8.975 -13.179 23.371 1.00 61.44 209 ALA A CA 1
ATOM 1734 C C . ALA A 1 209 ? -10.422 -13.703 23.369 1.00 61.44 209 ALA A C 1
ATOM 1736 O O . ALA A 1 209 ? -10.810 -14.370 24.323 1.00 61.44 209 ALA A O 1
ATOM 1737 N N . ASN A 1 210 ? -11.202 -13.430 22.316 1.00 57.19 210 ASN A N 1
ATOM 1738 C CA . ASN A 1 210 ? -12.601 -13.849 22.189 1.00 57.19 210 ASN A CA 1
ATOM 1739 C C . ASN A 1 210 ? -12.924 -14.298 20.751 1.00 57.19 210 ASN A C 1
ATOM 1741 O O . ASN A 1 210 ? -13.584 -13.566 20.013 1.00 57.19 210 ASN A O 1
ATOM 1745 N N . PRO A 1 211 ? -12.522 -15.512 20.333 1.00 50.94 211 PRO A N 1
ATOM 1746 C CA . PRO A 1 211 ? -12.694 -15.967 18.952 1.00 50.94 211 PRO A CA 1
ATOM 1747 C C . PRO A 1 211 ? -14.153 -16.251 18.537 1.00 50.94 211 PRO A C 1
ATOM 1749 O O . PRO A 1 211 ? -14.371 -16.731 17.427 1.00 50.94 211 PRO A O 1
ATOM 1752 N N . VAL A 1 212 ? -15.149 -16.012 19.405 1.00 47.53 212 VAL A N 1
ATOM 1753 C CA . VAL A 1 212 ? -16.513 -16.549 19.230 1.00 47.53 212 VAL A CA 1
ATOM 1754 C C . VAL A 1 212 ? -17.601 -15.488 19.015 1.00 47.53 212 VAL A C 1
ATOM 1756 O O . VAL A 1 212 ? -18.605 -15.823 18.401 1.00 47.53 212 VAL A O 1
ATOM 1759 N N . ASP A 1 213 ? -17.410 -14.213 19.369 1.00 51.06 213 ASP A N 1
ATOM 1760 C CA . ASP A 1 213 ? -18.420 -13.183 19.075 1.00 51.06 213 ASP A CA 1
ATOM 1761 C C . ASP A 1 213 ? -17.784 -11.833 18.724 1.00 51.06 213 ASP A C 1
ATOM 1763 O O . ASP A 1 213 ? -17.318 -11.080 19.580 1.00 51.06 213 ASP A O 1
ATOM 1767 N N . VAL A 1 214 ? -17.817 -11.487 17.433 1.00 48.16 214 VAL A N 1
ATOM 1768 C CA . VAL A 1 214 ? -17.415 -10.168 16.906 1.00 48.16 214 VAL A CA 1
ATOM 1769 C C . VAL A 1 214 ? -18.146 -9.033 17.631 1.00 48.16 214 VAL A C 1
ATOM 1771 O O . VAL A 1 214 ? -17.576 -7.969 17.858 1.00 48.16 214 VAL A O 1
ATOM 1774 N N . ILE A 1 215 ? -19.378 -9.294 18.075 1.00 47.94 215 ILE A N 1
ATOM 1775 C CA . ILE A 1 215 ? -20.201 -8.381 18.875 1.00 47.94 215 ILE A CA 1
ATOM 1776 C C . ILE A 1 215 ? -19.544 -8.052 20.224 1.00 47.94 215 ILE A C 1
ATOM 1778 O O . ILE A 1 215 ? -19.623 -6.912 20.679 1.00 47.94 215 ILE A O 1
ATOM 1782 N N . ASP A 1 216 ? -18.879 -9.010 20.866 1.00 48.88 216 ASP A N 1
ATOM 1783 C CA . ASP A 1 216 ? -18.230 -8.777 22.156 1.00 48.88 216 ASP A CA 1
ATOM 1784 C C . ASP A 1 216 ? -16.870 -8.094 21.988 1.00 48.88 216 ASP A C 1
ATOM 1786 O O . ASP A 1 216 ? -16.534 -7.227 22.789 1.00 48.88 216 ASP A O 1
ATOM 1790 N N . ILE A 1 217 ? -16.139 -8.361 20.900 1.00 51.72 217 ILE A N 1
ATOM 1791 C CA . ILE A 1 217 ? -14.941 -7.584 20.524 1.00 51.72 217 ILE A CA 1
ATOM 1792 C C . ILE A 1 217 ? -15.297 -6.109 20.294 1.00 51.72 217 ILE A C 1
ATOM 1794 O O . ILE A 1 217 ? -14.590 -5.222 20.771 1.00 51.72 217 ILE A O 1
ATOM 1798 N N . ILE A 1 218 ? -16.411 -5.853 19.605 1.00 49.34 218 ILE A N 1
ATOM 1799 C CA . ILE A 1 218 ? -16.930 -4.508 19.336 1.00 49.34 218 ILE A CA 1
ATOM 1800 C C . ILE A 1 218 ? -17.282 -3.775 20.643 1.00 49.34 218 ILE A C 1
ATOM 1802 O O . ILE A 1 218 ? -16.754 -2.694 20.894 1.00 49.34 218 ILE A O 1
ATOM 1806 N N . LYS A 1 219 ? -18.067 -4.394 21.537 1.00 50.91 219 LYS A N 1
ATOM 1807 C CA . LYS A 1 219 ? -18.414 -3.805 22.850 1.00 50.91 219 LYS A CA 1
ATOM 1808 C C . LYS A 1 219 ? -17.194 -3.555 23.735 1.00 50.91 219 LYS A C 1
ATOM 1810 O O . LYS A 1 219 ? -17.165 -2.608 24.521 1.00 50.91 219 LYS A O 1
ATOM 1815 N N . ILE A 1 220 ? -16.202 -4.439 23.650 1.00 52.66 220 ILE A N 1
ATOM 1816 C CA . ILE A 1 220 ? -14.947 -4.310 24.379 1.00 52.66 220 ILE A CA 1
ATOM 1817 C C . ILE A 1 220 ? -14.203 -3.086 23.843 1.00 52.66 220 ILE A C 1
ATOM 1819 O O . ILE A 1 220 ? -13.927 -2.200 24.644 1.00 52.66 220 ILE A O 1
ATOM 1823 N N . LEU A 1 221 ? -13.990 -2.959 22.527 1.00 49.78 221 LEU A N 1
ATOM 1824 C CA . LEU A 1 221 ? -13.372 -1.787 21.883 1.00 49.78 221 LEU A CA 1
ATOM 1825 C C . LEU A 1 221 ? -14.069 -0.457 22.233 1.00 49.78 221 LEU A C 1
ATOM 1827 O O . LEU A 1 221 ? -13.380 0.527 22.515 1.00 49.78 221 LEU A O 1
ATOM 1831 N N . ASP A 1 222 ? -15.401 -0.440 22.325 1.00 47.41 222 ASP A N 1
ATOM 1832 C CA . ASP A 1 222 ? -16.171 0.731 22.775 1.00 47.41 222 ASP A CA 1
ATOM 1833 C C . ASP A 1 222 ? -15.834 1.157 24.211 1.00 47.41 222 ASP A C 1
ATOM 1835 O O . ASP A 1 222 ? -15.798 2.349 24.526 1.00 47.41 222 ASP A O 1
ATOM 1839 N N . SER A 1 223 ? -15.519 0.202 25.090 1.00 49.97 223 SER A N 1
ATOM 1840 C CA . SER A 1 223 ? -15.073 0.511 26.451 1.00 49.97 223 SER A CA 1
ATOM 1841 C C . SER A 1 223 ? -13.650 1.101 26.508 1.00 49.97 223 SER A C 1
ATOM 1843 O O . SER A 1 223 ? -13.358 1.864 27.431 1.00 49.97 223 SER A O 1
ATOM 1845 N N . TYR A 1 224 ? -12.789 0.825 25.510 1.00 49.06 224 TYR A N 1
ATOM 1846 C CA . TYR A 1 224 ? -11.410 1.350 25.420 1.00 49.06 224 TYR A CA 1
ATOM 1847 C C . TYR A 1 224 ? -11.339 2.786 24.928 1.00 49.06 224 TYR A C 1
ATOM 1849 O O . TYR A 1 224 ? -10.550 3.576 25.444 1.00 49.06 224 TYR A O 1
ATOM 1857 N N . LEU A 1 225 ? -12.135 3.132 23.918 1.00 50.06 225 LEU A N 1
ATOM 1858 C CA . LEU A 1 225 ? -12.062 4.448 23.278 1.00 50.06 225 LEU A CA 1
ATOM 1859 C C . LEU A 1 225 ? -12.746 5.549 24.111 1.00 50.06 225 LEU A C 1
ATOM 1861 O O . LEU A 1 225 ? -12.618 6.729 23.793 1.00 50.06 225 LEU A O 1
ATOM 1865 N N . GLY A 1 226 ? -13.420 5.170 25.206 1.00 47.28 226 GLY A N 1
ATOM 1866 C CA . GLY A 1 226 ? -14.060 6.086 26.148 1.00 47.28 226 GLY A CA 1
ATOM 1867 C C . GLY A 1 226 ? -13.255 6.451 27.406 1.00 47.28 226 GLY A C 1
ATOM 1868 O O . GLY A 1 226 ? -13.544 7.505 27.976 1.00 47.28 226 GLY A O 1
ATOM 1869 N N . LYS A 1 227 ? -12.291 5.639 27.889 1.00 45.19 227 LYS A N 1
ATOM 1870 C CA . LYS A 1 227 ? -11.581 5.902 29.169 1.00 45.19 227 LYS A CA 1
ATOM 1871 C C . LYS A 1 227 ? -10.171 5.282 29.309 1.00 45.19 227 LYS A C 1
ATOM 1873 O O . LYS A 1 227 ? -9.999 4.083 29.153 1.00 45.19 227 LYS A O 1
ATOM 1878 N N . ASP A 1 228 ? -9.254 6.137 29.786 1.00 47.88 228 ASP A N 1
ATOM 1879 C CA . ASP A 1 228 ? -8.134 5.933 30.739 1.00 47.88 228 ASP A CA 1
ATOM 1880 C C . ASP A 1 228 ? -6.982 4.935 30.420 1.00 47.88 228 ASP A C 1
ATOM 1882 O O . ASP A 1 228 ? -7.179 3.758 30.115 1.00 47.88 228 ASP A O 1
ATOM 1886 N N . GLU A 1 229 ? -5.730 5.386 30.612 1.00 48.72 229 GLU A N 1
ATOM 1887 C CA . GLU A 1 229 ? -4.461 4.661 30.348 1.00 48.72 229 GLU A CA 1
ATOM 1888 C C . GLU A 1 229 ? -4.354 3.294 31.050 1.00 48.72 229 GLU A C 1
ATOM 1890 O O . GLU A 1 229 ? -3.671 2.381 30.572 1.00 48.72 229 GLU A O 1
ATOM 1895 N N . LYS A 1 230 ? -5.066 3.114 32.166 1.00 45.81 230 LYS A N 1
ATOM 1896 C CA . LYS A 1 230 ? -5.085 1.866 32.943 1.00 45.81 230 LYS A CA 1
ATOM 1897 C C . LYS A 1 230 ? -5.650 0.674 32.174 1.00 45.81 230 LYS A C 1
ATOM 1899 O O . LYS A 1 230 ? -5.156 -0.439 32.351 1.00 45.81 230 LYS A O 1
ATOM 1904 N N . ILE A 1 231 ? -6.641 0.878 31.303 1.00 47.62 231 ILE A N 1
ATOM 1905 C CA . ILE A 1 231 ? -7.250 -0.239 30.564 1.00 47.62 231 ILE A CA 1
ATOM 1906 C C . ILE A 1 231 ? -6.277 -0.752 29.485 1.00 47.62 231 ILE A C 1
ATOM 1908 O O . ILE A 1 231 ? -6.175 -1.959 29.253 1.00 47.62 231 ILE A O 1
ATOM 1912 N N . ARG A 1 232 ? -5.459 0.145 28.913 1.00 45.81 232 ARG A N 1
ATOM 1913 C CA . ARG A 1 232 ? -4.366 -0.192 27.982 1.00 45.81 232 ARG A CA 1
ATOM 1914 C C . ARG A 1 232 ? -3.310 -1.090 28.640 1.00 45.81 232 ARG A C 1
ATOM 1916 O O . ARG A 1 232 ? -2.848 -2.046 28.022 1.00 45.81 232 ARG A O 1
ATOM 1923 N N . SER A 1 233 ? -2.973 -0.817 29.903 1.00 47.72 233 SER A N 1
ATOM 1924 C CA . SER A 1 233 ? -2.063 -1.651 30.704 1.00 47.72 233 SER A CA 1
ATOM 1925 C C . SER A 1 233 ? -2.636 -3.050 30.952 1.00 47.72 233 SER A C 1
ATOM 1927 O O . SER A 1 233 ? -1.942 -4.042 30.739 1.00 47.72 233 SER A O 1
ATOM 1929 N N . CYS A 1 234 ? -3.919 -3.150 31.318 1.00 45.12 234 CYS A N 1
ATOM 1930 C CA . CYS A 1 234 ? -4.562 -4.440 31.589 1.00 45.12 234 CYS A CA 1
ATOM 1931 C C . CYS A 1 234 ? -4.668 -5.349 30.352 1.00 45.12 234 CYS A C 1
ATOM 1933 O O . CYS A 1 234 ? -4.472 -6.555 30.470 1.00 45.12 234 CYS A O 1
ATOM 1935 N N . VAL A 1 235 ? -4.933 -4.814 29.153 1.00 48.31 235 VAL A N 1
ATOM 1936 C CA . VAL A 1 235 ? -4.961 -5.645 27.924 1.00 48.31 235 VAL A CA 1
ATOM 1937 C C . VAL A 1 235 ? -3.591 -6.196 27.584 1.00 48.31 235 VAL A C 1
ATOM 1939 O O . VAL A 1 235 ? -3.468 -7.365 27.218 1.00 48.31 235 VAL A O 1
ATOM 1942 N N . ASN A 1 236 ? -2.558 -5.370 27.742 1.00 44.72 236 ASN A N 1
ATOM 1943 C CA . ASN A 1 236 ? -1.185 -5.803 27.531 1.00 44.72 236 ASN A CA 1
ATOM 1944 C C . ASN A 1 236 ? -0.787 -6.907 28.528 1.00 44.72 236 ASN A C 1
ATOM 1946 O O . ASN A 1 236 ? -0.091 -7.844 28.139 1.00 44.72 236 ASN A O 1
ATOM 1950 N N . GLU A 1 237 ? -1.279 -6.858 29.771 1.00 45.81 237 GLU A N 1
ATOM 1951 C CA . GLU A 1 237 ? -1.085 -7.916 30.773 1.00 45.81 237 GLU A CA 1
ATOM 1952 C C . GLU A 1 237 ? -1.833 -9.215 30.430 1.00 45.81 237 GLU A C 1
ATOM 1954 O O . GLU A 1 237 ? -1.247 -10.295 30.531 1.00 45.81 237 GLU A O 1
ATOM 1959 N N . ILE A 1 238 ? -3.084 -9.136 29.959 1.00 45.50 238 ILE A N 1
ATOM 1960 C CA . ILE A 1 238 ? -3.874 -10.311 29.536 1.00 45.50 238 ILE A CA 1
ATOM 1961 C C . ILE A 1 238 ? -3.213 -11.008 28.337 1.00 45.50 238 ILE A C 1
ATOM 1963 O O . ILE A 1 238 ? -3.078 -12.235 28.324 1.00 45.50 238 ILE A O 1
ATOM 1967 N N . TYR A 1 239 ? -2.721 -10.241 27.359 1.00 40.34 239 TYR A N 1
ATOM 1968 C CA . TYR A 1 239 ? -1.955 -10.780 26.231 1.00 40.34 239 TYR A CA 1
ATOM 1969 C C . TYR A 1 239 ? -0.673 -11.489 26.697 1.00 40.34 239 TYR A C 1
ATOM 1971 O O . TYR A 1 239 ? -0.362 -12.594 26.240 1.00 40.34 239 TYR A O 1
ATOM 1979 N N . PHE A 1 240 ? 0.053 -10.895 27.651 1.00 42.84 240 PHE A N 1
ATOM 1980 C CA . PHE A 1 240 ? 1.255 -11.497 28.237 1.00 42.84 240 PHE A CA 1
ATOM 1981 C C . PHE A 1 240 ? 0.962 -12.795 29.000 1.00 42.84 240 PHE A C 1
ATOM 1983 O O . PHE A 1 240 ? 1.775 -13.723 28.985 1.00 42.84 240 PHE A O 1
ATOM 1990 N N . TYR A 1 241 ? -0.195 -12.878 29.657 1.00 37.97 241 TYR A N 1
ATOM 1991 C CA . TYR A 1 241 ? -0.608 -14.063 30.403 1.00 37.97 241 TYR A CA 1
ATOM 1992 C C . TYR A 1 241 ? -0.959 -15.228 29.463 1.00 37.97 241 TYR A C 1
ATOM 1994 O O . TYR A 1 241 ? -0.443 -16.337 29.624 1.00 37.97 241 TYR A O 1
ATOM 2002 N N . ASN A 1 242 ? -1.738 -14.963 28.411 1.00 37.31 242 ASN A N 1
ATOM 2003 C CA . ASN A 1 242 ? -2.167 -15.991 27.456 1.00 37.31 242 ASN A CA 1
ATOM 2004 C C . ASN A 1 242 ? -1.024 -16.480 26.547 1.00 37.31 242 ASN A C 1
ATOM 2006 O O . ASN A 1 242 ? -0.933 -17.669 26.243 1.00 37.31 242 ASN A O 1
ATOM 2010 N N . THR A 1 243 ? -0.083 -15.606 26.176 1.00 39.34 243 THR A N 1
ATOM 2011 C CA . THR A 1 243 ? 1.121 -16.012 25.422 1.00 39.34 243 THR A CA 1
ATOM 2012 C C . THR A 1 243 ? 2.114 -16.833 26.250 1.00 39.34 243 THR A C 1
ATOM 2014 O O . THR A 1 243 ? 2.901 -17.588 25.673 1.00 39.34 243 THR A O 1
ATOM 2017 N N . LYS A 1 244 ? 2.079 -16.734 27.587 1.00 39.09 244 LYS A N 1
ATOM 2018 C CA . LYS A 1 244 ? 2.844 -17.613 28.487 1.00 39.09 244 LYS A CA 1
ATOM 2019 C C . LYS A 1 244 ? 2.236 -19.011 28.594 1.00 39.09 244 LYS A C 1
ATOM 2021 O O . LYS A 1 244 ? 2.996 -19.973 28.599 1.00 39.09 244 LYS A O 1
ATOM 2026 N N . GLN A 1 245 ? 0.909 -19.129 28.645 1.00 36.47 245 GLN A N 1
ATOM 2027 C CA . GLN A 1 245 ? 0.240 -20.433 28.716 1.00 36.47 245 GLN A CA 1
ATOM 2028 C C . GLN A 1 245 ? 0.352 -21.238 27.417 1.00 36.47 245 GLN A C 1
ATOM 2030 O O . GLN A 1 245 ? 0.482 -22.450 27.472 1.00 36.47 245 GLN A O 1
ATOM 2035 N N . LEU A 1 246 ? 0.400 -20.581 26.254 1.00 34.66 246 LEU A N 1
ATOM 2036 C CA . LEU A 1 246 ? 0.614 -21.253 24.961 1.00 34.66 246 LEU A CA 1
ATOM 2037 C C . LEU A 1 246 ? 2.056 -21.759 24.741 1.00 34.66 246 LEU A C 1
ATOM 2039 O O . LEU A 1 246 ? 2.333 -22.393 23.724 1.00 34.66 246 LEU A O 1
ATOM 2043 N N . LYS A 1 247 ? 2.990 -21.443 25.649 1.00 36.16 247 LYS A N 1
ATOM 2044 C CA . LYS A 1 247 ? 4.401 -21.873 25.602 1.00 36.16 247 LYS A CA 1
ATOM 2045 C C . LYS A 1 247 ? 4.768 -22.897 26.689 1.00 36.16 247 LYS A C 1
ATOM 2047 O O . LYS A 1 247 ? 5.951 -23.222 26.805 1.00 36.16 247 LYS A O 1
ATOM 2052 N N . GLN A 1 248 ? 3.798 -23.365 27.475 1.00 33.66 248 GLN A N 1
ATOM 2053 C CA . GLN A 1 248 ? 3.930 -24.498 28.401 1.00 33.66 248 GLN A CA 1
ATOM 2054 C C . GLN A 1 248 ? 3.249 -25.726 27.803 1.00 33.66 248 GLN A C 1
ATOM 2056 O O . GLN A 1 248 ? 3.786 -26.830 28.028 1.00 33.66 248 GLN A O 1
#

Radius of gyration: 20.2 Å; chains: 1; bounding box: 51×42×62 Å

Secondary structure (DSSP, 8-state):
-HHHHHHHHHHHHHHTTTS-HHHHHHHHHHHHHHHHHHHHS----HHHHHHHHHHHHHHHHHHHHHHHHHHHHHHHH---HHHHHHHHHHHHHHHHHHHHHHH--GGGGGG-HHHHHIIIIITT-GGGHHHHHHHHHHHHHHHHHT--GGGTT-STTT-S-HHHHHHHHHT---HHHHHHHHHHHHHHHHHHHHHHHHHHHHHHHHHHH-TT-HHHHHHHHHHHHHS-HHHHHHHHHHHHHHHHHTT-

pLDDT: mean 73.06, std 15.5, range [33.66, 91.81]

Foldseek 3Di:
DLLVLLVVLLVLLCVLVVHDLVVLVVLCVVLVVVQVCLVVVDPPDVLSLQVNLLSQLSNLSSVLSNLLNVLSVCCNPDPDLLSVLVSLLSLLLSLQVSLCQQQNDDVGNVNHSVVSNCVNFPVVDVVCVVLSVVLVVLSVVLVVQPHDPVCNQLDPVRDPPVVSNVVSSVVCPDPPSSSVSSVSSSVSSSSVCVRSVVVVVLLVLLCVVPVDDPPVSSVVVVVVVPDDPVVVVVSVVVSVVVVVVVVD